Protein AF-A0A067CG36-F1 (afdb_monomer)

Organism: Saprolegnia parasitica (strain CBS 223.65) (NCBI:txid695850)

Solvent-accessible surface area (backbone atoms only — not comparable to full-atom values): 15770 Å² total; per-residue (Å²): 135,84,82,77,81,76,74,70,69,72,93,60,89,78,82,84,61,81,36,57,75,50,50,62,69,72,50,29,54,55,48,45,70,75,35,76,36,54,47,60,46,39,84,82,27,69,69,45,43,53,32,50,52,50,54,49,35,80,88,44,44,31,72,60,26,32,54,45,48,56,53,39,52,48,55,45,50,54,57,53,56,70,74,52,70,60,34,75,76,36,71,49,71,46,101,86,71,47,78,45,80,45,68,44,67,39,94,74,72,38,42,33,35,29,39,58,60,89,51,65,69,40,26,57,52,46,43,54,49,41,72,72,66,51,64,91,87,43,46,79,33,46,60,42,72,51,95,62,34,77,71,48,74,50,66,66,96,63,47,41,67,26,35,33,41,39,38,29,57,77,37,43,54,43,61,66,52,51,46,54,53,53,48,43,48,73,62,51,24,52,52,73,36,31,33,39,37,26,50,34,34,20,57,75,9,52,56,52,41,46,72,76,40,58,55,34,34,35,37,25,34,33,42,34,67,32,59,41,99,86,53,45,45,34,85,50,57,72,65,55,60,46,37,57,65,41,71,46,62,88,72,64,85,67,72,84,90,76,71,71,69,60,66,64,66,70,67,71,82,67,93,58,96,74,132

Mean predicted aligned error: 7.41 Å

InterPro domains:
  IPR000836 Phosphoribosyltransferase domain [PF14681] (45-244)
  IPR029057 Phosphoribosyltransferase-like [G3DSA:3.40.50.2020] (30-248)
  IPR029057 Phosphoribosyltransferase-like [SSF53271] (45-246)

Radius of gyration: 20.37 Å; Cα contacts (8 Å, |Δi|>4): 444; chains: 1; bounding box: 52×54×57 Å

Nearest PDB structures (foldseek):
  1bd3-assembly1_D  TM=8.765E-01  e=4.932E-21  Toxoplasma gondii
  1jls-assembly1_D  TM=8.938E-01  e=2.593E-20  Toxoplasma gondii
  7rh8-assembly1_A  TM=8.881E-01  e=9.908E-20  Candida albicans SC5314
  3dmp-assembly2_C  TM=8.374E-01  e=8.562E-16  Burkholderia pseudomallei
  5e38-assembly1_C  TM=8.302E-01  e=1.500E-12  Mycobacterium tuberculosis H37Rv

Foldseek 3Di:
DDDDQDDQDDPDPDDFDFCVQCPDDPSVVVVCVLQVQEAAAQVPDPLLVVLVVLLQDPQQFDPRNQVSVLVNLLVLVVVVCVPAAKDQQDWDQDPVRDIDGHMDHDPLAEEEEEEDDPDPLLRVVVQVSCCVRPPVRYHYKYFDDDPLATPDTDDDPVLLSYQYEYEDAFQLAQSNVVNVLVVSVVSNHDQLSAEYTYAEYECRHSVVCCVVRVNHHYGYNTYAYHADPVSHGVVHSPPSSCRNSRVCDNPPSHDDDDDPVVVVVVPDPDPDPPD

Secondary structure (DSSP, 8-state):
---PPPP---S--PPP-TTGGG-STHHHHHHHHH-TTEEEGGGT-HHHHHHHHHHH-TT--HHHHHHHHHHHHHHHHHHHHTTS-EETT-EEE-TTS-EEE--EE-TT-EEEEEE--SSHHHHHHHHHHHHTTS-TT-EEEEEEEETTEEEEEE--TTGGGEEEEEE-SEE--STTHHHHHHHHHHHT--GGGEEEEEEEE-HHHHHHHHHH-TTSEEEEEEE-SEE-TTS-EES--S-HHHHHHT-S-SPPSSPPPPPTHHHHTTS-----S--

Sequence (275 aa):
MTMAFSVASCQKERIYESGEVLGRGVKLELWKANHKNVEVLDLESETIQTGMTHLRDYASSGAKFMHCADKLIRNVLEAALTQLPNDEDAVVTTPLGYKAKGVDYEDNVKVCGIALCDDKLCTERLEHLLASTLPFDSTIGAIKLQDNAVATSSLPDDIEESFVVLLHPDFASFEKMQPVIKLLLKKGVEPDHIQVVSLVTCPAAADQFCKVFPDVNLVTASYDAASDSQGRIVPGIGNFEARYVGNDGPVSDEPPSVDPATEAASGSSSWWPFK

Structure (mmCIF, N/CA/C/O backbone):
data_AF-A0A067CG36-F1
#
_entry.id   AF-A0A067CG36-F1
#
loop_
_atom_site.group_PDB
_atom_site.id
_atom_site.type_symbol
_atom_site.label_atom_id
_atom_site.label_alt_id
_atom_site.label_comp_id
_atom_site.label_asym_id
_atom_site.label_entity_id
_atom_site.label_seq_id
_atom_site.pdbx_PDB_ins_code
_atom_site.Cartn_x
_atom_site.Cartn_y
_atom_site.Cartn_z
_atom_site.occupancy
_atom_site.B_iso_or_equiv
_atom_site.auth_seq_id
_atom_site.auth_comp_id
_atom_site.auth_asym_id
_atom_site.auth_atom_id
_atom_site.pdbx_PDB_model_num
ATOM 1 N N . MET A 1 1 ? 22.314 30.287 -34.259 1.00 35.62 1 MET A N 1
ATOM 2 C CA . MET A 1 1 ? 22.218 28.872 -34.666 1.00 35.62 1 MET A CA 1
ATOM 3 C C . MET A 1 1 ? 21.641 28.139 -33.470 1.00 35.62 1 MET A C 1
ATOM 5 O O . MET A 1 1 ? 22.335 27.946 -32.483 1.00 35.62 1 MET A O 1
ATOM 9 N N . THR A 1 2 ? 20.326 27.958 -33.477 1.00 33.06 2 THR A N 1
ATOM 10 C CA . THR A 1 2 ? 19.539 27.479 -32.337 1.00 33.06 2 THR A CA 1
ATOM 11 C C . THR A 1 2 ? 19.730 25.970 -32.237 1.00 33.06 2 THR A C 1
ATOM 13 O O . THR A 1 2 ? 19.328 25.254 -33.150 1.00 33.06 2 THR A O 1
ATOM 16 N N . MET A 1 3 ? 20.396 25.488 -31.187 1.00 33.41 3 MET A N 1
ATOM 17 C CA . MET A 1 3 ? 20.422 24.058 -30.881 1.00 33.41 3 MET A CA 1
ATOM 18 C C . MET A 1 3 ? 19.035 23.680 -30.367 1.00 33.41 3 MET A C 1
ATOM 20 O O . MET A 1 3 ? 18.617 24.128 -29.302 1.00 33.41 3 MET A O 1
ATOM 24 N N . ALA A 1 4 ? 18.294 22.929 -31.177 1.00 34.88 4 ALA A N 1
ATOM 25 C CA . ALA A 1 4 ? 17.084 22.261 -30.735 1.00 34.88 4 ALA A CA 1
ATOM 26 C C . ALA A 1 4 ? 17.492 21.175 -29.732 1.00 34.88 4 ALA A C 1
ATOM 28 O O . ALA A 1 4 ? 18.321 20.324 -30.051 1.00 34.88 4 ALA A O 1
ATOM 29 N N . PHE A 1 5 ? 16.943 21.238 -28.520 1.00 31.45 5 PHE A N 1
ATOM 30 C CA . PHE A 1 5 ? 17.070 20.173 -27.534 1.00 31.45 5 PHE A CA 1
ATOM 31 C C . PHE A 1 5 ? 16.477 18.888 -28.120 1.00 31.45 5 PHE A C 1
ATOM 33 O O . PHE A 1 5 ? 15.329 18.875 -28.571 1.00 31.45 5 PHE A O 1
ATOM 40 N N . SER A 1 6 ? 17.287 17.830 -28.157 1.00 37.50 6 SER A N 1
ATOM 41 C CA . SER A 1 6 ? 16.847 16.496 -28.549 1.00 37.50 6 SER A CA 1
ATOM 42 C C . SER A 1 6 ? 15.880 15.984 -27.492 1.00 37.50 6 SER A C 1
ATOM 44 O O . SER A 1 6 ? 16.224 15.913 -26.317 1.00 37.50 6 SER A O 1
ATOM 46 N N . VAL A 1 7 ? 14.672 15.622 -27.915 1.00 42.12 7 VAL A N 1
ATOM 47 C CA . VAL A 1 7 ? 13.740 14.826 -27.114 1.00 42.12 7 VAL A CA 1
ATOM 48 C C . VAL A 1 7 ? 14.481 13.557 -26.684 1.00 42.12 7 VAL A C 1
ATOM 50 O O . VAL A 1 7 ? 15.114 12.921 -27.528 1.00 42.12 7 VAL A O 1
ATOM 53 N N . ALA A 1 8 ? 14.451 13.228 -25.390 1.00 44.19 8 ALA A N 1
ATOM 54 C CA . ALA A 1 8 ? 15.024 11.999 -24.847 1.00 44.19 8 ALA A CA 1
ATOM 55 C C . ALA A 1 8 ? 14.588 10.809 -25.718 1.00 44.19 8 ALA A C 1
ATOM 57 O O . ALA A 1 8 ? 13.393 10.540 -25.858 1.00 44.19 8 ALA A O 1
ATOM 58 N N . SER A 1 9 ? 15.535 10.139 -26.376 1.00 47.81 9 SER A N 1
ATOM 59 C CA . SER A 1 9 ? 15.214 9.013 -27.246 1.00 47.81 9 SER A CA 1
ATOM 60 C C . SER A 1 9 ? 14.807 7.826 -26.380 1.00 47.81 9 SER A C 1
ATOM 62 O O . SER A 1 9 ? 15.609 7.284 -25.624 1.00 47.81 9 SER A O 1
ATOM 64 N N . CYS A 1 10 ? 13.545 7.407 -26.473 1.00 52.66 10 CYS A N 1
ATOM 65 C CA . CYS A 1 10 ? 13.113 6.154 -25.868 1.00 52.66 10 CYS A CA 1
ATOM 66 C C . CYS A 1 10 ? 14.003 5.023 -26.410 1.00 52.66 10 CYS A C 1
ATOM 68 O O . CYS A 1 10 ? 14.054 4.814 -27.621 1.00 52.66 10 CYS A O 1
ATOM 70 N N . GLN A 1 11 ? 14.728 4.313 -25.538 1.00 55.62 11 GLN A N 1
ATOM 71 C CA . GLN A 1 11 ? 15.648 3.252 -25.974 1.00 55.62 11 GLN A CA 1
ATOM 72 C C . GLN A 1 11 ? 14.914 2.027 -26.558 1.00 55.62 11 GLN A C 1
ATOM 74 O O . GLN A 1 11 ? 15.551 1.192 -27.194 1.00 55.62 11 GLN A O 1
ATOM 79 N N . LYS A 1 12 ? 13.589 1.919 -26.359 1.00 63.59 12 LYS A N 1
ATOM 80 C CA . LYS A 1 12 ? 12.727 0.838 -26.865 1.00 63.59 12 LYS A CA 1
ATOM 81 C C . LYS A 1 12 ? 11.460 1.409 -27.507 1.00 63.59 12 LYS A C 1
ATOM 83 O O . LYS A 1 12 ? 10.802 2.252 -26.915 1.00 63.59 12 LYS A O 1
ATOM 88 N N . GLU A 1 13 ? 11.072 0.925 -28.686 1.00 75.44 13 GLU A N 1
ATOM 89 C CA . GLU A 1 13 ? 9.857 1.402 -29.381 1.00 75.44 13 GLU A CA 1
ATOM 90 C C . GLU A 1 13 ? 8.551 0.830 -28.801 1.00 75.44 13 GLU A C 1
ATOM 92 O O . GLU A 1 13 ? 7.469 1.348 -29.077 1.00 75.44 13 GLU A O 1
ATOM 97 N N . ARG A 1 14 ? 8.629 -0.236 -27.989 1.00 86.88 14 ARG A N 1
ATOM 98 C CA . ARG A 1 14 ? 7.444 -0.869 -27.399 1.00 86.88 14 ARG A CA 1
ATOM 99 C C . ARG A 1 14 ? 6.754 0.071 -26.412 1.00 86.88 14 ARG A C 1
ATOM 101 O O . ARG A 1 14 ? 7.319 0.427 -25.381 1.00 86.88 14 ARG A O 1
ATOM 108 N N . ILE A 1 15 ? 5.491 0.368 -26.700 1.00 88.88 15 ILE A N 1
ATOM 109 C CA . ILE A 1 15 ? 4.556 1.003 -25.773 1.00 88.88 15 ILE A CA 1
ATOM 110 C C . ILE A 1 15 ? 3.909 -0.107 -24.945 1.00 88.88 15 ILE A C 1
ATOM 112 O O . ILE A 1 15 ? 3.427 -1.091 -25.502 1.00 88.88 15 ILE A O 1
ATOM 116 N N . TYR A 1 16 ? 3.940 0.043 -23.627 1.00 91.12 16 TYR A N 1
ATOM 117 C CA . TYR A 1 16 ? 3.320 -0.887 -22.689 1.00 91.12 16 TYR A CA 1
ATOM 118 C C . TYR A 1 16 ? 1.993 -0.310 -22.208 1.00 91.12 16 TYR A C 1
ATOM 120 O O . TYR A 1 16 ? 1.911 0.886 -21.918 1.00 91.12 16 TYR A O 1
ATOM 128 N N . GLU A 1 17 ? 0.985 -1.164 -22.072 1.00 87.81 17 GLU A N 1
ATOM 129 C CA . GLU A 1 17 ? -0.269 -0.810 -21.410 1.00 87.81 17 GLU A CA 1
ATOM 130 C C . GLU A 1 17 ? -0.341 -1.458 -20.028 1.00 87.81 17 GLU A C 1
ATOM 132 O O . GLU A 1 17 ? 0.066 -2.608 -19.840 1.00 87.81 17 GLU A O 1
ATOM 137 N N . SER A 1 18 ? -0.894 -0.740 -19.050 1.00 80.25 18 SER A N 1
ATOM 138 C CA . SER A 1 18 ? -1.115 -1.340 -17.738 1.00 80.25 18 SER A CA 1
ATOM 139 C C . SER A 1 18 ? -2.104 -2.506 -17.813 1.00 80.25 18 SER A C 1
ATOM 141 O O . SER A 1 18 ? -3.066 -2.504 -18.601 1.00 80.25 18 SER A O 1
ATOM 143 N N . GLY A 1 19 ? -1.821 -3.550 -17.034 1.00 85.75 19 GLY A N 1
ATOM 144 C CA . GLY A 1 19 ? -2.611 -4.771 -16.995 1.00 85.75 19 GLY A CA 1
ATOM 145 C C . GLY A 1 19 ? -2.658 -5.528 -18.324 1.00 85.75 19 GLY A C 1
ATOM 146 O O . GLY A 1 19 ? -3.511 -6.400 -18.479 1.00 85.75 19 GLY A O 1
ATOM 147 N N . GLU A 1 20 ? -1.796 -5.227 -19.306 1.00 89.81 20 GLU A N 1
ATOM 148 C CA . GLU A 1 20 ? -1.798 -5.923 -20.605 1.00 89.81 20 GLU A CA 1
ATOM 149 C C . GLU A 1 20 ? -1.624 -7.442 -20.445 1.00 89.81 20 GLU A C 1
ATOM 151 O O . GLU A 1 20 ? -2.260 -8.231 -21.148 1.00 89.81 20 GLU A O 1
ATOM 156 N N . VAL A 1 21 ? -0.822 -7.853 -19.457 1.00 89.75 21 VAL A N 1
ATOM 157 C CA . VAL A 1 21 ? -0.538 -9.257 -19.131 1.00 89.75 21 VAL A CA 1
ATOM 158 C C . VAL A 1 21 ? -1.742 -9.980 -18.521 1.00 89.75 21 VAL A C 1
ATOM 160 O O . VAL A 1 21 ? -1.885 -11.190 -18.694 1.00 89.75 21 VAL A O 1
ATOM 163 N N . LEU A 1 22 ? -2.658 -9.238 -17.892 1.00 90.06 22 LEU A N 1
ATOM 164 C CA . LEU A 1 22 ? -3.915 -9.766 -17.354 1.00 90.06 22 LEU A CA 1
ATOM 165 C C . LEU A 1 22 ? -4.923 -10.079 -18.475 1.00 90.06 22 LEU A C 1
ATOM 167 O O . LEU A 1 22 ? -5.876 -10.840 -18.299 1.00 90.06 22 LEU A O 1
ATOM 171 N N . GLY A 1 23 ? -4.703 -9.505 -19.662 1.00 88.31 23 GLY A N 1
ATOM 172 C CA . GLY A 1 23 ? -5.623 -9.568 -20.785 1.00 88.31 23 GLY A CA 1
ATOM 173 C C . GLY A 1 23 ? -6.830 -8.641 -20.614 1.00 88.31 23 GLY A C 1
ATOM 174 O O . GLY A 1 23 ? -6.816 -7.661 -19.871 1.00 88.31 23 GLY A O 1
ATOM 175 N N . ARG A 1 24 ? -7.888 -8.927 -21.378 1.00 87.25 24 ARG A N 1
ATOM 176 C CA . ARG A 1 24 ? -9.154 -8.179 -21.387 1.00 87.25 24 ARG A CA 1
ATOM 177 C C . ARG A 1 24 ? -10.331 -9.155 -21.473 1.00 87.25 24 ARG A C 1
ATOM 179 O O . ARG A 1 24 ? -10.163 -10.297 -21.918 1.00 87.25 24 ARG A O 1
ATOM 186 N N . GLY A 1 25 ? -11.521 -8.702 -21.078 1.00 90.00 25 GLY A N 1
ATOM 187 C CA . GLY A 1 25 ? -12.749 -9.503 -21.116 1.00 90.00 25 GLY A CA 1
ATOM 188 C C . GLY A 1 25 ? -12.604 -10.809 -20.331 1.00 90.00 25 GLY A C 1
ATOM 189 O O . GLY A 1 25 ? -12.085 -10.811 -19.222 1.00 90.00 25 GLY A O 1
ATOM 190 N N . VAL A 1 26 ? -12.987 -11.937 -20.938 1.00 90.75 26 VAL A N 1
ATOM 191 C CA . VAL A 1 26 ? -12.988 -13.266 -20.289 1.00 90.75 26 VAL A CA 1
ATOM 192 C C . VAL A 1 26 ? -11.636 -13.648 -19.673 1.00 90.75 26 VAL A C 1
ATOM 194 O O . VAL A 1 26 ? -11.604 -14.305 -18.637 1.00 90.75 26 VAL A O 1
ATOM 197 N N . LYS A 1 27 ? -10.512 -13.239 -20.281 1.00 88.19 27 LYS A N 1
ATOM 198 C CA . LYS A 1 27 ? -9.177 -13.534 -19.732 1.00 88.19 27 LYS A CA 1
ATOM 199 C C . LYS A 1 27 ? -8.935 -12.823 -18.403 1.00 88.19 27 LYS A C 1
ATOM 201 O O . LYS A 1 27 ? -8.445 -13.456 -17.475 1.00 88.19 27 LYS A O 1
ATOM 206 N N . LEU A 1 28 ? -9.320 -11.550 -18.325 1.00 91.19 28 LEU A N 1
ATOM 207 C CA . LEU A 1 28 ? -9.193 -10.756 -17.109 1.00 91.19 28 LEU A CA 1
ATOM 208 C C . LEU A 1 28 ? -10.104 -11.307 -16.009 1.00 91.19 28 LEU A C 1
ATOM 210 O O . LEU A 1 28 ? -9.649 -11.498 -14.889 1.00 91.19 28 LEU A O 1
ATOM 214 N N . GLU A 1 29 ? -11.351 -11.648 -16.340 1.00 90.75 29 GLU A N 1
ATOM 215 C CA . GLU A 1 29 ? -12.290 -12.248 -15.380 1.00 90.75 29 GLU A CA 1
ATOM 216 C C . GLU A 1 29 ? -11.775 -13.581 -14.821 1.00 90.75 29 GLU A C 1
ATOM 218 O O . GLU A 1 29 ? -11.861 -13.840 -13.622 1.00 90.75 29 GLU A O 1
ATOM 223 N N . LEU A 1 30 ? -11.177 -14.420 -15.672 1.00 91.06 30 LEU A N 1
ATOM 224 C CA . LEU A 1 30 ? -10.576 -15.676 -15.233 1.00 91.06 30 LEU A CA 1
ATOM 225 C C . LEU A 1 30 ? -9.336 -15.446 -14.358 1.00 91.06 30 LEU A C 1
ATOM 227 O O . LEU A 1 30 ? -9.116 -16.188 -13.402 1.00 91.06 30 LEU A O 1
ATOM 231 N N . TRP A 1 31 ? -8.537 -14.420 -14.662 1.00 91.19 31 TRP A N 1
ATOM 232 C CA . TRP A 1 31 ? -7.413 -14.034 -13.816 1.00 91.19 31 TRP A CA 1
ATOM 233 C C . TRP A 1 31 ? -7.894 -13.539 -12.446 1.00 91.19 31 TRP A C 1
ATOM 235 O O . TRP A 1 31 ? -7.429 -14.077 -11.442 1.00 91.19 31 TRP A O 1
ATOM 245 N N . LYS A 1 32 ? -8.877 -12.627 -12.399 1.00 90.50 32 LYS A N 1
ATOM 246 C CA . LYS A 1 32 ? -9.503 -12.133 -11.156 1.00 90.50 32 LYS A CA 1
ATOM 247 C C . LYS A 1 32 ? -10.079 -13.291 -10.327 1.00 90.50 32 LYS A C 1
ATOM 249 O O . LYS A 1 32 ? -9.891 -13.349 -9.118 1.00 90.50 32 LYS A O 1
ATOM 254 N N . ALA A 1 33 ? -10.706 -14.276 -10.976 1.00 89.31 33 ALA A N 1
ATOM 255 C CA . ALA A 1 33 ? -11.248 -15.456 -10.298 1.00 89.31 33 ALA A CA 1
ATOM 256 C C . ALA A 1 33 ? -10.173 -16.355 -9.653 1.00 89.31 33 ALA A C 1
ATOM 258 O O . ALA A 1 33 ? -10.457 -17.005 -8.643 1.00 89.31 33 ALA A O 1
ATOM 259 N N . ASN A 1 34 ? -8.965 -16.393 -10.225 1.00 88.12 34 ASN A N 1
ATOM 260 C CA . ASN A 1 34 ? -7.826 -17.158 -9.707 1.00 88.12 34 ASN A CA 1
ATOM 261 C C . ASN A 1 34 ? -6.970 -16.368 -8.699 1.00 88.12 34 ASN A C 1
ATOM 263 O O . ASN A 1 34 ? -6.221 -16.987 -7.949 1.00 88.12 34 ASN A O 1
ATOM 267 N N . HIS A 1 35 ? -7.096 -15.039 -8.668 1.00 90.50 35 HIS A N 1
ATOM 268 C CA . HIS A 1 35 ? -6.335 -14.125 -7.809 1.00 90.50 35 HIS A CA 1
ATOM 269 C C . HIS A 1 35 ? -7.299 -13.248 -7.005 1.00 90.50 35 HIS A C 1
ATOM 271 O O . HIS A 1 35 ? -7.272 -12.024 -7.089 1.00 90.50 35 HIS A O 1
ATOM 277 N N . LYS A 1 36 ? -8.198 -13.886 -6.246 1.00 92.38 36 LYS A N 1
ATOM 278 C CA . LYS A 1 36 ? -9.258 -13.190 -5.491 1.00 92.38 36 LYS A CA 1
ATOM 279 C C . LYS A 1 36 ? -8.722 -12.232 -4.429 1.00 92.38 36 LYS A C 1
ATOM 281 O O . LYS A 1 36 ? -9.431 -11.318 -4.036 1.00 92.38 36 LYS A O 1
ATOM 286 N N . ASN A 1 37 ? -7.495 -12.466 -3.980 1.00 95.19 37 ASN A N 1
ATOM 287 C CA . ASN A 1 37 ? -6.777 -11.665 -3.004 1.00 95.19 37 ASN A CA 1
ATOM 288 C C . ASN A 1 37 ? -5.896 -10.582 -3.657 1.00 95.19 37 ASN A C 1
ATOM 290 O O . ASN A 1 37 ? -5.037 -10.024 -2.983 1.00 95.19 37 ASN A O 1
ATOM 294 N N . VAL A 1 38 ? -6.056 -10.300 -4.958 1.00 96.25 38 VAL A N 1
ATOM 295 C CA . VAL A 1 38 ? -5.332 -9.225 -5.652 1.00 96.25 38 VAL A CA 1
ATOM 296 C C . VAL A 1 38 ? -6.302 -8.246 -6.293 1.00 96.25 38 VAL A C 1
ATOM 298 O O . VAL A 1 38 ? -7.075 -8.601 -7.183 1.00 96.25 38 VAL A O 1
ATOM 301 N N . GLU A 1 39 ? -6.186 -6.984 -5.903 1.00 96.31 39 GLU A N 1
ATOM 302 C CA . GLU A 1 39 ? -6.908 -5.866 -6.492 1.00 96.31 39 GLU A CA 1
ATOM 303 C C . GLU A 1 39 ? -5.941 -4.949 -7.253 1.00 96.31 39 GLU A C 1
ATOM 305 O O . GLU A 1 39 ? -4.922 -4.512 -6.716 1.00 96.31 39 GLU A O 1
ATOM 310 N N . VAL A 1 40 ? -6.262 -4.661 -8.519 1.00 97.06 40 VAL A N 1
ATOM 311 C CA . VAL A 1 40 ? -5.475 -3.788 -9.405 1.00 97.06 40 VAL A CA 1
ATOM 312 C C . VAL A 1 40 ? -6.323 -2.573 -9.771 1.00 97.06 40 VAL A C 1
ATOM 314 O O . VAL A 1 40 ? -7.285 -2.689 -10.532 1.00 97.06 40 VAL A O 1
ATOM 317 N N . LEU A 1 41 ? -5.973 -1.412 -9.220 1.00 97.06 41 LEU A N 1
ATOM 318 C CA . LEU A 1 41 ? -6.866 -0.249 -9.195 1.00 97.06 41 LEU A CA 1
ATOM 319 C C . LEU A 1 41 ? -6.903 0.545 -10.509 1.00 97.06 41 LEU A C 1
ATOM 321 O O . LEU A 1 41 ? -7.930 1.137 -10.848 1.00 97.06 41 LEU A O 1
ATOM 325 N N . ASP A 1 42 ? -5.807 0.596 -11.267 1.00 93.69 42 ASP A N 1
ATOM 326 C CA . ASP A 1 42 ? -5.756 1.385 -12.504 1.00 93.69 42 ASP A CA 1
ATOM 327 C C . ASP A 1 42 ? -6.562 0.793 -13.663 1.00 93.69 42 ASP A C 1
ATOM 329 O O . ASP A 1 42 ? -6.776 1.477 -14.663 1.00 93.69 42 ASP A O 1
ATOM 333 N N . LEU A 1 43 ? -7.080 -0.427 -13.521 1.00 91.25 43 LEU A N 1
ATOM 334 C CA . LEU A 1 43 ? -8.013 -1.009 -14.483 1.00 91.25 43 LEU A CA 1
ATOM 335 C C . LEU A 1 43 ? -9.338 -0.239 -14.529 1.00 91.25 43 LEU A C 1
ATOM 337 O O . LEU A 1 43 ? -10.012 -0.239 -15.559 1.00 91.25 43 LEU A O 1
ATOM 341 N N . GLU A 1 44 ? -9.706 0.407 -13.419 1.00 90.56 44 GLU A N 1
ATOM 342 C CA . GLU A 1 44 ? -11.035 0.991 -13.213 1.00 90.56 44 GLU A CA 1
ATOM 343 C C . GLU A 1 44 ? -10.974 2.453 -12.716 1.00 90.56 44 GLU A C 1
ATOM 345 O O . GLU A 1 44 ? -12.006 3.117 -12.640 1.00 90.56 44 GLU A O 1
ATOM 350 N N . SER A 1 45 ? -9.779 2.999 -12.437 1.00 95.69 45 SER A N 1
ATOM 351 C CA . SER A 1 45 ? -9.609 4.352 -11.886 1.00 95.69 45 SER A CA 1
ATOM 352 C C . SER A 1 45 ? -8.683 5.257 -12.707 1.00 95.69 45 SER A C 1
ATOM 354 O O . SER A 1 45 ? -7.455 5.145 -12.659 1.00 95.69 45 SER A O 1
ATOM 356 N N . GLU A 1 46 ? -9.265 6.258 -13.378 1.00 95.25 46 GLU A N 1
ATOM 357 C CA . GLU A 1 46 ? -8.527 7.309 -14.107 1.00 95.25 46 GLU A CA 1
ATOM 358 C C . GLU A 1 46 ? -7.592 8.121 -13.192 1.00 95.25 46 GLU A C 1
ATOM 360 O O . GLU A 1 46 ? -6.522 8.577 -13.608 1.00 95.25 46 GLU A O 1
ATOM 365 N N . THR A 1 47 ? -7.967 8.283 -11.919 1.00 96.06 47 THR A N 1
ATOM 366 C CA . THR A 1 47 ? -7.138 8.971 -10.920 1.00 96.06 47 THR A CA 1
ATOM 367 C C . THR A 1 47 ? -5.844 8.202 -10.664 1.00 96.06 47 THR A C 1
ATOM 369 O O . THR A 1 47 ? -4.768 8.808 -10.607 1.00 96.06 47 THR A O 1
ATOM 372 N N . ILE A 1 48 ? -5.932 6.872 -10.549 1.00 97.56 48 ILE A N 1
ATOM 373 C CA . ILE A 1 48 ? -4.761 6.005 -10.384 1.00 97.56 48 ILE A CA 1
ATOM 374 C C . ILE A 1 48 ? -3.927 6.007 -11.670 1.00 97.56 48 ILE A C 1
ATOM 376 O O . ILE A 1 48 ? -2.718 6.228 -11.593 1.00 97.56 48 ILE A O 1
ATOM 380 N N . GLN A 1 49 ? -4.552 5.890 -12.848 1.00 96.69 49 GLN A N 1
ATOM 381 C CA . GLN A 1 49 ? -3.856 5.961 -14.144 1.00 96.69 49 GLN A CA 1
ATOM 382 C C . GLN A 1 49 ? -3.078 7.277 -14.321 1.00 96.69 49 GLN A C 1
ATOM 384 O O . GLN A 1 49 ? -1.923 7.280 -14.763 1.00 96.69 49 GLN A O 1
ATOM 389 N N . THR A 1 50 ? -3.677 8.407 -13.931 1.00 96.50 50 THR A N 1
ATOM 390 C CA . THR A 1 50 ? -3.030 9.728 -13.987 1.00 96.50 50 THR A CA 1
ATOM 391 C C . THR A 1 50 ? -1.828 9.793 -13.043 1.00 96.50 50 THR A C 1
ATOM 393 O O . THR A 1 50 ? -0.757 10.266 -13.429 1.00 96.50 50 THR A O 1
ATOM 396 N N . GLY A 1 51 ? -1.974 9.280 -11.817 1.00 97.00 51 GLY A N 1
ATOM 397 C CA . GLY A 1 51 ? -0.867 9.180 -10.867 1.00 97.00 51 GLY A CA 1
ATOM 398 C C . GLY A 1 51 ? 0.272 8.318 -11.408 1.00 97.00 51 GLY A C 1
ATOM 399 O O . GLY A 1 51 ? 1.415 8.774 -11.455 1.00 97.00 51 GLY A O 1
ATOM 400 N N . MET A 1 52 ? -0.044 7.119 -11.905 1.00 97.62 52 MET A N 1
ATOM 401 C CA . MET A 1 52 ? 0.936 6.213 -12.507 1.00 97.62 52 MET A CA 1
ATOM 402 C C . MET A 1 52 ? 1.651 6.854 -13.695 1.00 97.62 52 MET A C 1
ATOM 404 O O . MET A 1 52 ? 2.867 6.738 -13.799 1.00 97.62 52 MET A O 1
ATOM 408 N N . THR A 1 53 ? 0.946 7.605 -14.543 1.00 96.19 53 THR A N 1
ATOM 409 C CA . THR A 1 53 ? 1.564 8.344 -15.657 1.00 96.19 53 THR A CA 1
ATOM 410 C C . THR A 1 53 ? 2.649 9.305 -15.160 1.00 96.19 53 THR A C 1
ATOM 412 O O . THR A 1 53 ? 3.761 9.311 -15.687 1.00 96.19 53 THR A O 1
ATOM 415 N N . HIS A 1 54 ? 2.374 10.079 -14.105 1.00 95.50 54 HIS A N 1
ATOM 416 C CA . HIS A 1 54 ? 3.357 11.002 -13.527 1.00 95.50 54 HIS A CA 1
ATOM 417 C C . HIS A 1 54 ? 4.527 10.309 -12.829 1.00 95.50 54 HIS A C 1
ATOM 419 O O . HIS A 1 54 ? 5.623 10.869 -12.797 1.00 95.50 54 HIS A O 1
ATOM 425 N N . LEU A 1 55 ? 4.308 9.126 -12.257 1.00 95.81 55 LEU A N 1
ATOM 426 C CA . LEU A 1 55 ? 5.379 8.347 -11.641 1.00 95.81 55 LEU A CA 1
ATOM 427 C C . LEU A 1 55 ? 6.240 7.646 -12.690 1.00 95.81 55 LEU A C 1
ATOM 429 O O . LEU A 1 55 ? 7.442 7.526 -12.495 1.00 95.81 55 LEU A O 1
ATOM 433 N N . ARG A 1 56 ? 5.669 7.210 -13.813 1.00 94.75 56 ARG A N 1
ATOM 434 C CA . ARG A 1 56 ? 6.419 6.585 -14.913 1.00 94.75 56 ARG A CA 1
ATOM 435 C C . ARG A 1 56 ? 7.248 7.589 -15.704 1.00 94.75 56 ARG A C 1
ATOM 437 O O . ARG A 1 56 ? 8.299 7.225 -16.221 1.00 94.75 56 ARG A O 1
ATOM 444 N N . ASP A 1 57 ? 6.793 8.839 -15.786 1.00 91.94 57 ASP A N 1
ATOM 445 C CA . ASP A 1 57 ? 7.505 9.906 -16.488 1.00 91.94 57 ASP A CA 1
ATOM 446 C C . ASP A 1 57 ? 8.916 10.096 -15.913 1.00 91.94 57 ASP A C 1
ATOM 448 O O . ASP A 1 57 ? 9.092 10.482 -14.755 1.00 91.94 57 ASP A O 1
ATOM 452 N N . TYR A 1 58 ? 9.923 9.841 -16.746 1.00 86.12 58 TYR A N 1
ATOM 453 C CA . TYR A 1 58 ? 11.338 9.997 -16.418 1.00 86.12 58 TYR A CA 1
ATOM 454 C C . TYR A 1 58 ? 11.693 11.444 -16.048 1.00 86.12 58 TYR A C 1
ATOM 456 O O . TYR A 1 58 ? 12.512 11.669 -15.160 1.00 86.12 58 TYR A O 1
ATOM 464 N N . ALA A 1 59 ? 11.029 12.433 -16.658 1.00 85.62 59 ALA A N 1
ATOM 465 C CA . ALA A 1 59 ? 11.234 13.847 -16.342 1.00 85.62 59 ALA A CA 1
ATOM 466 C C . ALA A 1 59 ? 10.581 14.271 -15.010 1.00 85.62 59 ALA A C 1
ATOM 468 O O . ALA A 1 59 ? 10.768 15.401 -14.549 1.00 85.62 59 ALA A O 1
ATOM 469 N N . SER A 1 60 ? 9.801 13.395 -14.374 1.00 87.50 60 SER A N 1
ATOM 470 C CA . SER A 1 60 ? 9.248 13.624 -13.043 1.00 87.50 60 SER A CA 1
ATOM 471 C C . SER A 1 60 ? 10.291 13.271 -11.979 1.00 87.50 60 SER A C 1
ATOM 473 O O . SER A 1 60 ? 10.548 12.099 -11.711 1.00 87.50 60 SER A O 1
ATOM 475 N N . SER A 1 61 ? 10.908 14.276 -11.359 1.00 85.94 61 SER A N 1
ATOM 476 C CA . SER A 1 61 ? 11.942 14.082 -10.333 1.00 85.94 61 SER A CA 1
ATOM 477 C C . SER A 1 61 ? 11.781 15.037 -9.147 1.00 85.94 61 SER A C 1
ATOM 479 O O . SER A 1 61 ? 10.929 15.938 -9.151 1.00 85.94 61 SER A O 1
ATOM 481 N N . GLY A 1 62 ? 12.575 14.809 -8.096 1.00 88.81 62 GLY A N 1
ATOM 482 C CA . GLY A 1 62 ? 12.623 15.648 -6.900 1.00 88.81 62 GLY A CA 1
ATOM 483 C C . GLY A 1 62 ? 11.243 15.917 -6.292 1.00 88.81 62 GLY A C 1
ATOM 484 O O . GLY A 1 62 ? 10.421 15.016 -6.136 1.00 88.81 62 GLY A O 1
ATOM 485 N N . ALA A 1 63 ? 10.966 17.182 -5.966 1.00 91.31 63 ALA A N 1
ATOM 486 C CA . ALA A 1 63 ? 9.719 17.586 -5.311 1.00 91.31 63 ALA A CA 1
ATOM 487 C C . ALA A 1 63 ? 8.451 17.259 -6.112 1.00 91.31 63 ALA A C 1
ATOM 489 O O . ALA A 1 63 ? 7.419 16.955 -5.515 1.00 91.31 63 ALA A O 1
ATOM 490 N N . LYS A 1 64 ? 8.523 17.281 -7.451 1.00 91.50 64 LYS A N 1
ATOM 491 C CA . LYS A 1 64 ? 7.386 16.923 -8.308 1.00 91.50 64 LYS A CA 1
ATOM 492 C C . LYS A 1 64 ? 7.059 15.436 -8.174 1.00 91.50 64 LYS A C 1
ATOM 494 O O . LYS A 1 64 ? 5.900 15.097 -7.958 1.00 91.50 64 LYS A O 1
ATOM 499 N N . PHE A 1 65 ? 8.075 14.573 -8.256 1.00 94.69 65 PHE A N 1
ATOM 500 C CA . PHE A 1 65 ? 7.889 13.132 -8.090 1.00 94.69 65 PHE A CA 1
ATOM 501 C C . PHE A 1 65 ? 7.334 12.801 -6.705 1.00 94.69 65 PHE A C 1
ATOM 503 O O . PHE A 1 65 ? 6.325 12.110 -6.617 1.00 94.69 65 PHE A O 1
ATOM 510 N N . MET A 1 66 ? 7.934 13.357 -5.646 1.00 94.81 66 MET A N 1
ATOM 511 C CA . MET A 1 66 ? 7.477 13.154 -4.265 1.00 94.81 66 MET A CA 1
ATOM 512 C C . MET A 1 66 ? 6.005 13.520 -4.089 1.00 94.81 66 MET A C 1
ATOM 514 O O . MET A 1 66 ? 5.228 12.715 -3.591 1.00 94.81 66 MET A O 1
ATOM 518 N N . HIS A 1 67 ? 5.599 14.696 -4.575 1.00 95.31 67 HIS A N 1
ATOM 519 C CA . HIS A 1 67 ? 4.211 15.140 -4.484 1.00 95.31 67 HIS A CA 1
ATOM 520 C C . HIS A 1 67 ? 3.238 14.189 -5.201 1.00 95.31 67 HIS A C 1
ATOM 522 O O . HIS A 1 67 ? 2.186 13.844 -4.660 1.00 95.31 67 HIS A O 1
ATOM 528 N N . CYS A 1 68 ? 3.579 13.758 -6.419 1.00 96.62 68 CYS A N 1
ATOM 529 C CA . CYS A 1 68 ? 2.756 12.813 -7.169 1.00 96.62 68 CYS A CA 1
ATOM 530 C C . CYS A 1 68 ? 2.711 11.432 -6.498 1.00 96.62 68 CYS A C 1
ATOM 532 O O . CYS A 1 68 ? 1.645 10.818 -6.468 1.00 96.62 68 CYS A O 1
ATOM 534 N N . ALA A 1 69 ? 3.836 10.965 -5.949 1.00 97.69 69 ALA A N 1
ATOM 535 C CA . ALA A 1 69 ? 3.940 9.688 -5.250 1.00 97.69 69 ALA A CA 1
ATOM 536 C C . ALA A 1 69 ? 3.105 9.688 -3.967 1.00 97.69 69 ALA A C 1
ATOM 538 O O . ALA A 1 69 ? 2.275 8.801 -3.806 1.00 97.69 69 ALA A O 1
ATOM 539 N N . ASP A 1 70 ? 3.228 10.715 -3.122 1.00 97.94 70 ASP A N 1
ATOM 540 C CA . ASP A 1 70 ? 2.426 10.857 -1.900 1.00 97.94 70 ASP A CA 1
ATOM 541 C C . ASP A 1 70 ? 0.930 10.833 -2.210 1.00 97.94 70 ASP A C 1
ATOM 543 O O . ASP A 1 70 ? 0.160 10.129 -1.556 1.00 97.94 70 ASP A O 1
ATOM 547 N N . LYS A 1 71 ? 0.511 11.583 -3.237 1.00 98.06 71 LYS A N 1
ATOM 548 C CA . LYS A 1 71 ? -0.888 11.614 -3.669 1.00 98.06 71 LYS A CA 1
ATOM 549 C C . LYS A 1 71 ? -1.362 10.237 -4.132 1.00 98.06 71 LYS A C 1
ATOM 551 O O . LYS A 1 71 ? -2.464 9.830 -3.779 1.00 98.06 71 LYS A O 1
ATOM 556 N N . LEU A 1 72 ? -0.564 9.541 -4.939 1.00 98.50 72 LEU A N 1
ATOM 557 C CA . LEU A 1 72 ? -0.953 8.232 -5.449 1.00 98.50 72 LEU A CA 1
ATOM 558 C C . LEU A 1 72 ? -1.005 7.189 -4.332 1.00 98.50 72 LEU A C 1
ATOM 560 O O . LEU A 1 72 ? -1.997 6.478 -4.242 1.00 98.50 72 LEU A O 1
ATOM 564 N N . ILE A 1 73 ? 0.005 7.137 -3.461 1.00 98.62 73 ILE A N 1
ATOM 565 C CA . ILE A 1 73 ? 0.040 6.206 -2.328 1.00 98.62 73 ILE A CA 1
ATOM 566 C C . ILE A 1 73 ? -1.180 6.414 -1.430 1.00 98.62 73 ILE A C 1
ATOM 568 O O . ILE A 1 73 ? -1.808 5.431 -1.058 1.00 98.62 73 ILE A O 1
ATOM 572 N N . ARG A 1 74 ? -1.575 7.666 -1.148 1.00 98.50 74 ARG A N 1
ATOM 573 C CA . ARG A 1 74 ? -2.821 7.951 -0.416 1.00 98.50 74 ARG A CA 1
ATOM 574 C C . ARG A 1 74 ? -4.033 7.335 -1.102 1.00 98.50 74 ARG A C 1
ATOM 576 O O . ARG A 1 74 ? -4.787 6.643 -0.445 1.00 98.50 74 ARG A O 1
ATOM 583 N N . ASN A 1 75 ? -4.189 7.508 -2.414 1.00 98.19 75 ASN A N 1
ATOM 584 C CA . ASN A 1 75 ? -5.329 6.926 -3.129 1.00 98.19 75 ASN A CA 1
ATOM 585 C C . ASN A 1 75 ? -5.357 5.388 -3.061 1.00 98.19 75 ASN A C 1
ATOM 587 O O . ASN A 1 75 ? -6.435 4.812 -2.953 1.00 98.19 75 ASN A O 1
ATOM 591 N N . VAL A 1 76 ? -4.197 4.725 -3.140 1.00 98.56 76 VAL A N 1
ATOM 592 C CA . VAL A 1 76 ? -4.120 3.255 -3.035 1.00 98.56 76 VAL A CA 1
ATOM 593 C C . VAL A 1 76 ? -4.389 2.795 -1.599 1.00 98.56 76 VAL A C 1
ATOM 595 O O . VAL A 1 76 ? -5.111 1.823 -1.404 1.00 98.56 76 VAL A O 1
ATOM 598 N N . LEU A 1 77 ? -3.853 3.503 -0.598 1.00 98.31 77 LEU A N 1
ATOM 599 C CA . LEU A 1 77 ? -4.136 3.238 0.816 1.00 98.31 77 LEU A CA 1
ATOM 600 C C . LEU A 1 77 ? -5.630 3.386 1.111 1.00 98.31 77 LEU A C 1
ATOM 602 O O . LEU A 1 77 ? -6.217 2.473 1.670 1.00 98.31 77 LEU A O 1
ATOM 606 N N . GLU A 1 78 ? -6.253 4.485 0.687 1.00 97.06 78 GLU A N 1
ATOM 607 C CA . GLU A 1 78 ? -7.691 4.722 0.866 1.00 97.06 78 GLU A CA 1
ATOM 608 C C . GLU A 1 7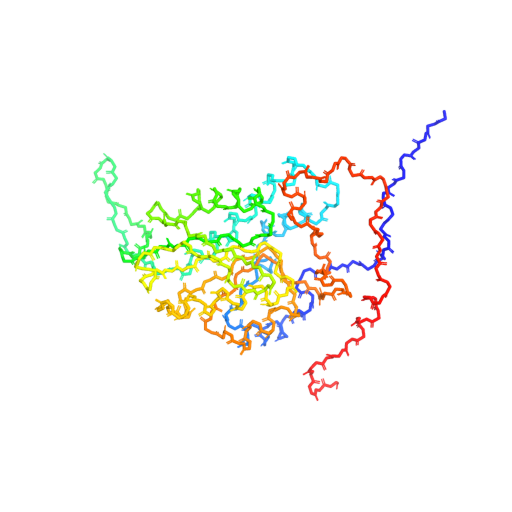8 ? -8.527 3.611 0.222 1.00 97.06 78 GLU A C 1
ATOM 610 O O . GLU A 1 78 ? -9.458 3.114 0.844 1.00 97.06 78 GLU A O 1
ATOM 615 N N . ALA A 1 79 ? -8.158 3.149 -0.981 1.00 97.31 79 ALA A N 1
ATOM 616 C CA . ALA A 1 79 ? -8.819 2.008 -1.613 1.00 97.31 79 ALA A CA 1
ATOM 617 C C . ALA A 1 79 ? -8.694 0.727 -0.764 1.00 97.31 79 ALA A C 1
ATOM 619 O O . ALA A 1 79 ? -9.695 0.051 -0.533 1.00 97.31 79 ALA A O 1
ATOM 620 N N . ALA A 1 80 ? -7.505 0.432 -0.229 1.00 97.31 80 ALA A N 1
ATOM 621 C CA . ALA A 1 80 ? -7.302 -0.721 0.650 1.00 97.31 80 ALA A CA 1
ATOM 622 C C . ALA A 1 80 ? -8.118 -0.627 1.953 1.00 97.31 80 ALA A C 1
ATOM 624 O O . ALA A 1 80 ? -8.694 -1.622 2.395 1.00 97.31 80 ALA A O 1
ATOM 625 N N . LEU A 1 81 ? -8.221 0.575 2.531 1.00 96.62 81 LEU A N 1
ATOM 626 C CA . LEU A 1 81 ? -8.981 0.830 3.755 1.00 96.62 81 LEU A CA 1
ATOM 627 C C . LEU A 1 81 ? -10.493 0.635 3.569 1.00 96.62 81 LEU A C 1
ATOM 629 O O . LEU A 1 81 ? -11.174 0.287 4.529 1.00 96.62 81 LEU A O 1
ATOM 633 N N . THR A 1 82 ? -11.021 0.768 2.345 1.00 95.12 82 THR A N 1
ATOM 634 C CA . THR A 1 82 ? -12.444 0.476 2.075 1.00 95.12 82 THR A CA 1
ATOM 635 C C . THR A 1 82 ? -12.824 -0.997 2.255 1.00 95.12 82 THR A C 1
ATOM 637 O O . THR A 1 82 ? -14.009 -1.310 2.316 1.00 95.12 82 THR A O 1
ATOM 640 N N . GLN A 1 83 ? -11.840 -1.898 2.351 1.00 93.94 83 GLN A N 1
ATOM 641 C CA . GLN A 1 83 ? -12.057 -3.325 2.600 1.00 93.94 83 GLN A CA 1
ATOM 642 C C . GLN A 1 83 ? -12.150 -3.669 4.099 1.00 93.94 83 GLN A C 1
ATOM 644 O O .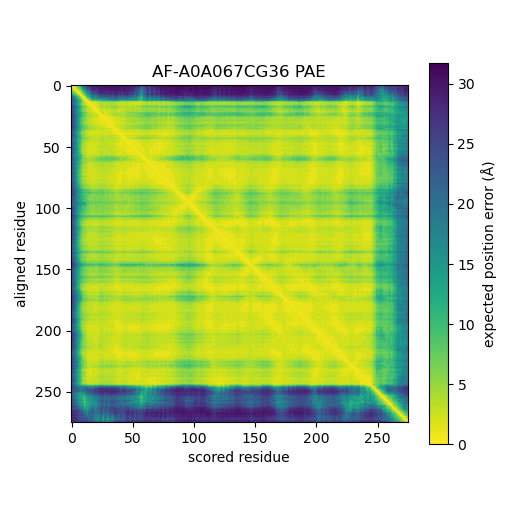 GLN A 1 83 ? -12.404 -4.825 4.438 1.00 93.94 83 GLN A O 1
ATOM 649 N N . LEU A 1 84 ? -11.909 -2.705 4.996 1.00 95.56 84 LEU A N 1
ATOM 650 C CA . LEU A 1 84 ? -12.048 -2.913 6.438 1.00 95.56 84 LEU A CA 1
ATOM 651 C C . LEU A 1 84 ? -13.532 -3.001 6.841 1.00 95.56 84 LEU A C 1
ATOM 653 O O . LEU A 1 84 ? -14.375 -2.387 6.183 1.00 95.56 84 LEU A O 1
ATOM 657 N N . PRO A 1 85 ? -13.866 -3.712 7.936 1.00 95.69 85 PRO A N 1
ATOM 658 C CA . PRO A 1 85 ? -15.236 -3.785 8.440 1.00 95.69 85 PRO A CA 1
ATOM 659 C C . PRO A 1 85 ? -15.826 -2.398 8.726 1.00 95.69 85 PRO A C 1
ATOM 661 O O . PRO A 1 85 ? -15.195 -1.566 9.384 1.00 95.69 85 PRO A O 1
ATOM 664 N N . ASN A 1 86 ? -17.044 -2.152 8.245 1.00 94.94 86 ASN A N 1
ATOM 665 C CA . ASN A 1 86 ? -17.735 -0.876 8.385 1.00 94.94 86 ASN A CA 1
ATOM 666 C C . ASN A 1 86 ? -19.182 -1.034 8.885 1.00 94.94 86 ASN A C 1
ATOM 668 O O . ASN A 1 86 ? -19.879 -1.997 8.572 1.00 94.94 86 ASN A O 1
ATOM 672 N N . ASP A 1 87 ? -19.650 -0.042 9.642 1.00 94.62 87 ASP A N 1
ATOM 673 C CA . ASP A 1 87 ? -21.059 0.163 9.969 1.00 94.62 87 ASP A CA 1
ATOM 674 C C . ASP A 1 87 ? -21.696 1.085 8.916 1.00 94.62 87 ASP A C 1
ATOM 676 O O . ASP A 1 87 ? -21.558 2.312 8.954 1.00 94.62 87 ASP A O 1
ATOM 680 N N . GLU A 1 88 ? -22.413 0.494 7.956 1.00 93.56 88 GLU A N 1
ATOM 681 C CA . GLU A 1 88 ? -23.140 1.223 6.901 1.00 93.56 88 GLU A CA 1
ATOM 682 C C . GLU A 1 88 ? -24.391 1.977 7.404 1.00 93.56 88 GLU A C 1
ATOM 684 O O . GLU A 1 88 ? -25.033 2.725 6.650 1.00 93.56 88 GLU A O 1
ATOM 689 N N . ASP A 1 89 ? -24.771 1.772 8.666 1.00 94.69 89 ASP A N 1
ATOM 690 C CA . ASP A 1 89 ? -25.944 2.361 9.303 1.00 94.69 89 ASP A CA 1
ATOM 691 C C . ASP A 1 89 ? -25.587 3.356 10.418 1.00 94.69 89 ASP A C 1
ATOM 693 O O . ASP A 1 89 ? -26.477 3.793 11.157 1.00 94.69 89 ASP A O 1
ATOM 697 N N . ALA A 1 90 ? -24.328 3.800 10.489 1.00 94.88 90 ALA A N 1
ATOM 698 C CA . ALA A 1 90 ? -23.863 4.765 11.477 1.00 94.88 90 ALA A CA 1
ATOM 699 C C . ALA A 1 90 ? -24.731 6.042 11.483 1.00 94.88 90 ALA A C 1
ATOM 701 O O . ALA A 1 90 ? -24.988 6.675 10.451 1.00 94.88 90 ALA A O 1
ATOM 702 N N . VAL A 1 91 ? -25.186 6.464 12.669 1.00 96.56 91 VAL A N 1
ATOM 703 C CA . VAL A 1 91 ? -25.992 7.686 12.835 1.00 96.56 91 VAL A CA 1
ATOM 704 C C . VAL A 1 91 ? -25.314 8.660 13.787 1.00 96.56 91 VAL A C 1
ATOM 706 O O . VAL A 1 91 ? -25.297 8.469 15.005 1.00 96.56 91 VAL A O 1
ATOM 709 N N . VAL A 1 92 ? -24.876 9.796 13.247 1.00 96.38 92 VAL A N 1
ATOM 710 C CA . VAL A 1 92 ? -24.268 10.882 14.023 1.00 96.38 92 VAL A CA 1
ATOM 711 C C . VAL A 1 92 ? -25.269 11.997 14.324 1.00 96.38 92 VAL A C 1
ATOM 713 O O . VAL A 1 92 ? -26.312 12.141 13.677 1.00 96.38 92 VAL A O 1
ATOM 716 N N . THR A 1 93 ? -24.957 12.814 15.332 1.00 98.00 93 THR A N 1
ATOM 717 C CA . THR A 1 93 ? -25.700 14.052 15.617 1.00 98.00 93 THR A CA 1
ATOM 718 C C . THR A 1 93 ? -24.833 15.237 15.230 1.00 98.00 93 THR A C 1
ATOM 720 O O . THR A 1 93 ? -23.764 15.440 15.796 1.00 98.00 93 THR A O 1
ATOM 723 N N . THR A 1 94 ? -25.294 16.020 14.260 1.00 97.75 94 THR A N 1
ATOM 724 C CA . THR A 1 94 ? -24.596 17.231 13.812 1.00 97.75 94 THR A CA 1
ATOM 725 C C . THR A 1 94 ? -24.527 18.281 14.932 1.00 97.75 94 THR A C 1
ATOM 727 O O . THR A 1 94 ? -25.381 18.273 15.824 1.00 97.75 94 THR A O 1
ATOM 730 N N . PRO A 1 95 ? -23.607 19.265 14.861 1.00 98.19 95 PRO A N 1
ATOM 731 C CA . PRO A 1 95 ? -23.553 20.373 15.826 1.00 98.19 95 PRO A CA 1
ATOM 732 C C . PRO A 1 95 ? -24.842 21.208 15.928 1.00 98.19 95 PRO A C 1
ATOM 734 O O . PRO A 1 95 ? -25.021 21.954 16.885 1.00 98.19 95 PRO A O 1
ATOM 737 N N . LEU A 1 96 ? -25.748 21.085 14.952 1.00 98.00 96 LEU A N 1
ATOM 738 C CA . LEU A 1 96 ? -27.057 21.744 14.934 1.00 98.00 96 LEU A CA 1
ATOM 739 C C . LEU A 1 96 ? -28.181 20.887 15.550 1.00 98.00 96 LEU A C 1
ATOM 741 O O . LEU A 1 96 ? -29.331 21.317 15.573 1.00 98.00 96 LEU A O 1
ATOM 745 N N . GLY A 1 97 ? -27.874 19.676 16.023 1.00 97.75 97 GLY A N 1
ATOM 746 C CA . GLY A 1 97 ? -28.834 18.757 16.640 1.00 97.75 97 GLY A CA 1
ATOM 747 C C . GLY A 1 97 ? -29.584 17.841 15.665 1.00 97.75 97 GLY A C 1
ATOM 748 O O . GLY A 1 97 ? -30.381 17.017 16.109 1.00 97.75 97 GLY A O 1
ATOM 749 N N . TYR A 1 98 ? -29.334 17.930 14.354 1.00 98.19 98 TYR A N 1
ATOM 750 C CA . TYR A 1 98 ? -29.936 17.022 13.370 1.00 98.19 98 TYR A CA 1
ATOM 751 C C . TYR A 1 98 ? -29.202 15.682 13.321 1.00 98.19 98 TYR A C 1
ATOM 753 O O . TYR A 1 98 ? -27.973 15.649 13.413 1.00 98.19 98 TYR A O 1
ATOM 761 N N . LYS A 1 99 ? -29.954 14.594 13.126 1.00 98.19 99 LYS A N 1
ATOM 762 C CA . LYS A 1 99 ? -29.401 13.266 12.843 1.00 98.19 99 LYS A CA 1
ATOM 763 C C . LYS A 1 99 ? -28.973 13.169 11.379 1.00 98.19 99 LYS A C 1
ATOM 765 O O . LYS A 1 99 ? -29.703 13.631 10.504 1.00 98.19 99 LYS A O 1
ATOM 770 N N . ALA A 1 100 ? -27.824 12.553 11.131 1.00 98.00 100 ALA A N 1
ATOM 771 C CA . ALA A 1 100 ? -27.325 12.247 9.796 1.00 98.00 100 ALA A CA 1
ATOM 772 C C . ALA A 1 100 ? -26.882 10.782 9.748 1.00 98.00 100 ALA A C 1
ATOM 774 O O . ALA A 1 100 ? -26.150 10.342 10.633 1.00 98.00 100 ALA A O 1
ATOM 775 N N . LYS A 1 101 ? -27.352 10.048 8.734 1.00 97.88 101 LYS A N 1
ATOM 776 C CA . LYS A 1 101 ? -26.873 8.698 8.424 1.00 97.88 101 LYS A CA 1
ATOM 777 C C . LYS A 1 101 ? -25.559 8.809 7.648 1.00 97.88 101 LYS A C 1
ATOM 779 O O . LYS A 1 101 ? -25.466 9.649 6.750 1.00 97.88 101 LYS A O 1
ATOM 784 N N . GLY A 1 102 ? -24.587 7.979 7.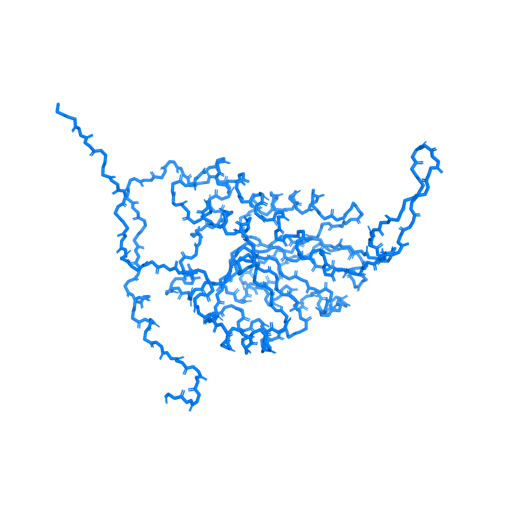989 1.00 95.69 102 GLY A N 1
ATOM 785 C CA . GLY A 1 102 ? -23.296 7.873 7.323 1.00 95.69 102 GLY A CA 1
ATOM 786 C C . GLY A 1 102 ? -22.805 6.431 7.300 1.00 95.69 102 GLY A C 1
ATOM 787 O O . GLY A 1 102 ? -23.584 5.509 7.517 1.00 95.69 102 GLY A O 1
ATOM 788 N N . VAL A 1 103 ? -21.515 6.285 7.020 1.00 94.81 103 VAL A N 1
ATOM 789 C CA . VAL A 1 103 ? -20.760 5.036 7.109 1.00 94.81 103 VAL A CA 1
ATOM 790 C C . VAL A 1 103 ? -19.533 5.341 7.956 1.00 94.81 103 VAL A C 1
ATOM 792 O O . VAL A 1 103 ? -18.945 6.414 7.789 1.00 94.81 103 VAL A O 1
ATOM 795 N N . ASP A 1 104 ? -19.174 4.436 8.853 1.00 94.62 104 ASP A N 1
ATOM 796 C CA . ASP A 1 104 ? -17.955 4.521 9.661 1.00 94.62 104 ASP A CA 1
ATOM 797 C C . ASP A 1 104 ? -17.346 3.124 9.829 1.00 94.62 104 ASP A C 1
ATOM 799 O O . ASP A 1 104 ? -17.978 2.136 9.458 1.00 94.62 104 ASP A O 1
ATOM 803 N N . TYR A 1 105 ? -16.130 3.015 10.356 1.00 95.25 105 TYR A N 1
ATOM 804 C CA . TYR A 1 105 ? -15.567 1.710 10.719 1.00 95.25 105 TYR A CA 1
ATOM 805 C C . TYR A 1 105 ? -16.293 1.115 11.933 1.00 95.25 105 TYR A C 1
ATOM 807 O O . TYR A 1 105 ? -16.828 1.848 12.765 1.00 95.25 105 TYR A O 1
ATOM 815 N N . GLU A 1 106 ? -16.299 -0.214 12.058 1.00 94.44 106 GLU A N 1
ATOM 816 C CA . GLU A 1 106 ? -16.758 -0.851 13.301 1.00 94.44 106 GLU A CA 1
ATOM 817 C C . GLU A 1 106 ? -15.828 -0.483 14.481 1.00 94.44 106 GLU A C 1
ATOM 819 O O . GLU A 1 106 ? -14.614 -0.355 14.311 1.00 94.44 106 GLU A O 1
ATOM 824 N N . ASP A 1 107 ? -16.375 -0.358 15.698 1.00 89.38 107 ASP A N 1
ATOM 825 C CA . ASP A 1 107 ? -15.649 0.115 16.899 1.00 89.38 107 ASP A CA 1
ATOM 826 C C . ASP A 1 107 ? -14.391 -0.710 17.257 1.00 89.38 107 ASP A C 1
ATOM 828 O O . ASP A 1 107 ? -13.502 -0.241 17.971 1.00 89.38 107 ASP A O 1
ATOM 832 N N . ASN A 1 108 ? -14.321 -1.967 16.816 1.00 89.12 108 ASN A N 1
ATOM 833 C CA . ASN A 1 108 ? -13.218 -2.895 17.074 1.00 89.12 108 ASN A CA 1
ATOM 834 C C . ASN A 1 108 ? -12.146 -2.903 15.973 1.00 89.12 108 ASN A C 1
ATOM 836 O O . ASN A 1 108 ? -11.186 -3.670 16.084 1.00 89.12 108 ASN A O 1
ATOM 840 N N . VAL A 1 109 ? -12.279 -2.087 14.924 1.00 94.62 109 VAL A N 1
ATOM 841 C CA . VAL A 1 109 ? -11.274 -1.998 13.859 1.00 94.62 109 VAL A CA 1
ATOM 842 C C . VAL A 1 109 ? -10.047 -1.248 14.372 1.00 94.62 109 VAL A C 1
ATOM 844 O O . VAL A 1 109 ? -10.027 -0.024 14.485 1.00 94.62 109 VAL A O 1
ATOM 847 N N . LYS A 1 110 ? -8.982 -2.001 14.653 1.00 96.38 110 LYS A N 1
ATOM 848 C CA . LYS A 1 110 ? -7.643 -1.470 14.929 1.00 96.38 110 LYS A CA 1
ATOM 849 C C . LYS A 1 110 ? -6.774 -1.628 13.693 1.00 96.38 110 LYS A C 1
ATOM 851 O O . LYS A 1 110 ? -6.760 -2.701 13.098 1.00 96.38 110 LYS A O 1
ATOM 856 N N . VAL A 1 111 ? -6.015 -0.598 13.329 1.00 98.25 111 VAL A N 1
ATOM 857 C CA . VAL A 1 111 ? -5.121 -0.645 12.163 1.00 98.25 111 VAL A CA 1
ATOM 858 C C . VAL A 1 111 ? -3.671 -0.408 12.579 1.00 98.25 111 VAL A C 1
ATOM 860 O O . VAL A 1 111 ? -3.365 0.495 13.361 1.00 98.25 111 VAL A O 1
ATOM 863 N N . CYS A 1 112 ? -2.758 -1.213 12.038 1.00 98.62 112 CYS A N 1
ATOM 864 C CA . CYS A 1 112 ? -1.317 -1.044 12.180 1.00 98.62 112 CYS A CA 1
ATOM 865 C C . CYS A 1 112 ? -0.667 -0.872 10.801 1.00 98.62 112 CYS A C 1
ATOM 867 O O . CYS A 1 112 ? -0.728 -1.765 9.958 1.00 98.62 112 CYS A O 1
ATOM 869 N N . GLY A 1 113 ? -0.030 0.273 10.563 1.00 98.62 113 GLY A N 1
ATOM 870 C CA . GLY A 1 113 ? 0.733 0.539 9.345 1.00 98.62 113 GLY A CA 1
ATOM 871 C C . GLY A 1 113 ? 2.204 0.171 9.499 1.00 98.62 113 GLY A C 1
ATOM 872 O O . GLY A 1 113 ? 2.816 0.496 10.514 1.00 98.62 113 GLY A O 1
ATOM 873 N N . ILE A 1 114 ? 2.796 -0.456 8.483 1.00 98.62 114 ILE A N 1
ATOM 874 C CA . ILE A 1 114 ? 4.233 -0.760 8.434 1.00 98.62 114 ILE A CA 1
ATOM 875 C C . ILE A 1 114 ? 4.757 -0.425 7.038 1.00 98.62 114 ILE A C 1
ATOM 877 O O . ILE A 1 114 ? 4.279 -0.973 6.046 1.00 98.62 114 ILE A O 1
ATOM 881 N N . ALA A 1 115 ? 5.763 0.446 6.950 1.00 98.19 115 ALA A N 1
ATOM 882 C CA . ALA A 1 115 ? 6.450 0.739 5.694 1.00 98.19 115 ALA A CA 1
ATOM 883 C C . ALA A 1 115 ? 7.668 -0.179 5.507 1.00 98.19 115 ALA A C 1
ATOM 885 O O . ALA A 1 115 ? 8.450 -0.387 6.436 1.00 98.19 115 ALA A O 1
ATOM 886 N N . LEU A 1 116 ? 7.844 -0.713 4.297 1.00 95.81 116 LEU A N 1
ATOM 887 C CA . LEU A 1 116 ? 8.937 -1.622 3.950 1.00 95.81 116 LEU A CA 1
ATOM 888 C C . LEU A 1 116 ? 9.784 -1.028 2.818 1.00 95.81 116 LEU A C 1
ATOM 890 O O . LEU A 1 116 ? 9.451 -1.181 1.643 1.00 95.81 116 LEU A O 1
ATOM 894 N N . CYS A 1 117 ? 10.896 -0.390 3.182 1.00 93.75 117 CYS A N 1
ATOM 895 C CA . CYS A 1 117 ? 11.914 0.140 2.270 1.00 93.75 117 CYS A CA 1
ATOM 896 C C . CYS A 1 117 ? 13.323 -0.120 2.827 1.00 93.75 117 CYS A C 1
ATOM 898 O O . CYS A 1 117 ? 13.495 -0.298 4.039 1.00 93.75 117 CYS A O 1
ATOM 900 N N . ASP A 1 118 ? 14.322 -0.149 1.944 1.00 91.50 118 ASP A N 1
ATOM 901 C CA . ASP A 1 118 ? 15.725 -0.340 2.336 1.00 91.50 118 ASP A CA 1
ATOM 902 C C . ASP A 1 118 ? 16.342 0.980 2.836 1.00 91.50 118 ASP A C 1
ATOM 904 O O . ASP A 1 118 ? 17.077 1.007 3.831 1.00 91.50 118 ASP A O 1
ATOM 908 N N . ASP A 1 119 ? 16.033 2.090 2.163 1.00 93.31 119 ASP A N 1
ATOM 909 C CA . ASP A 1 119 ? 16.475 3.433 2.507 1.00 93.31 119 ASP A CA 1
ATOM 910 C C . ASP A 1 119 ? 15.692 3.976 3.706 1.00 93.31 119 ASP A C 1
ATOM 912 O O . ASP A 1 119 ? 14.468 4.119 3.701 1.00 93.31 119 ASP A O 1
ATOM 916 N N . LYS A 1 120 ? 16.438 4.343 4.749 1.00 93.94 120 LYS A N 1
ATOM 917 C CA . LYS A 1 120 ? 15.877 4.834 6.007 1.00 93.94 120 LYS A CA 1
ATOM 918 C C . LYS A 1 120 ? 15.032 6.103 5.831 1.00 93.94 120 LYS A C 1
ATOM 920 O O . LYS A 1 120 ? 13.998 6.222 6.482 1.00 93.94 120 LYS A O 1
ATOM 925 N N . LEU A 1 121 ? 15.469 7.050 5.000 1.00 95.06 121 LEU A N 1
ATOM 926 C CA . LEU A 1 121 ? 14.741 8.301 4.781 1.00 95.06 121 LEU A CA 1
ATOM 927 C C . LEU A 1 121 ? 13.453 8.047 3.986 1.00 95.06 121 LEU A C 1
ATOM 929 O O . LEU A 1 121 ? 12.444 8.706 4.235 1.00 95.06 121 LEU A O 1
ATOM 933 N N . CYS A 1 122 ? 13.475 7.085 3.059 1.00 96.06 122 CYS A N 1
ATOM 934 C CA . CYS A 1 122 ? 12.276 6.610 2.374 1.00 96.06 122 CYS A CA 1
ATOM 935 C C . CYS A 1 122 ? 11.274 6.035 3.386 1.00 96.06 122 CYS A C 1
ATOM 937 O O . CYS A 1 122 ? 10.135 6.501 3.441 1.00 96.06 122 CYS A O 1
ATOM 939 N N . THR A 1 123 ? 11.724 5.118 4.250 1.00 96.88 123 THR A N 1
ATOM 940 C CA . THR A 1 123 ? 10.892 4.507 5.297 1.00 96.88 123 THR A CA 1
ATOM 941 C C . THR A 1 123 ? 10.275 5.553 6.226 1.00 96.88 123 THR A C 1
ATOM 943 O O . THR A 1 123 ? 9.060 5.562 6.382 1.00 96.88 123 THR A O 1
ATOM 946 N N . GLU A 1 124 ? 11.062 6.492 6.766 1.00 96.56 124 GLU A N 1
ATOM 947 C CA . GLU A 1 124 ? 10.557 7.548 7.668 1.00 96.56 124 GLU A CA 1
ATOM 948 C C . GLU A 1 124 ? 9.470 8.420 7.006 1.00 96.56 124 GLU A C 1
ATOM 950 O O . GLU A 1 124 ? 8.498 8.828 7.647 1.00 96.56 124 GLU A O 1
ATOM 955 N N . ARG A 1 125 ? 9.601 8.700 5.704 1.00 96.81 125 ARG A N 1
ATOM 956 C CA . ARG A 1 125 ? 8.591 9.459 4.949 1.00 96.81 125 ARG A CA 1
ATOM 957 C C . ARG A 1 125 ? 7.314 8.659 4.724 1.00 96.81 125 ARG A C 1
ATOM 959 O O . ARG A 1 125 ? 6.226 9.206 4.895 1.00 96.81 125 ARG A O 1
ATOM 966 N N . LEU A 1 126 ? 7.439 7.381 4.375 1.00 98.19 126 LEU A N 1
ATOM 967 C C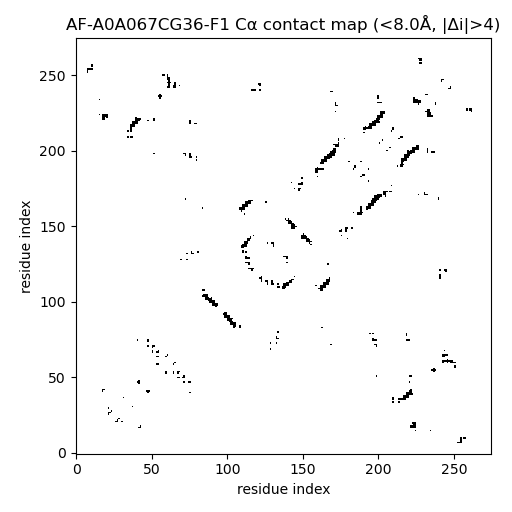A . LEU A 1 126 ? 6.291 6.493 4.207 1.00 98.19 126 LEU A CA 1
ATOM 968 C C . LEU A 1 126 ? 5.572 6.234 5.539 1.00 98.19 126 LEU A C 1
ATOM 970 O O . LEU A 1 126 ? 4.347 6.200 5.561 1.00 98.19 126 LEU A O 1
ATOM 974 N N . GLU A 1 127 ? 6.294 6.135 6.656 1.00 98.12 127 GLU A N 1
ATOM 975 C CA . GLU A 1 127 ? 5.711 6.060 8.004 1.00 98.12 127 GLU A CA 1
ATOM 976 C C . GLU A 1 127 ? 4.891 7.318 8.334 1.00 98.12 127 GLU A C 1
ATOM 978 O O . GLU A 1 127 ? 3.761 7.213 8.812 1.00 98.12 127 GLU A O 1
ATOM 983 N N . HIS A 1 128 ? 5.398 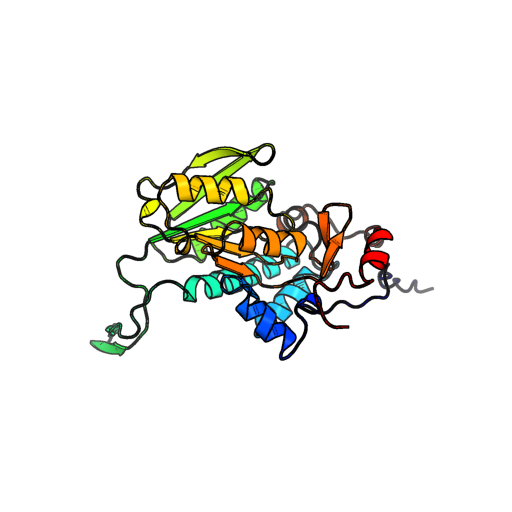8.513 8.009 1.00 97.56 128 HIS A N 1
ATOM 984 C CA . HIS A 1 128 ? 4.629 9.756 8.152 1.00 97.56 128 HIS A CA 1
ATOM 985 C C . HIS A 1 128 ? 3.397 9.785 7.228 1.00 97.56 128 HIS A C 1
ATOM 987 O O . HIS A 1 128 ? 2.337 10.317 7.580 1.00 97.56 128 HIS A O 1
ATOM 993 N N . LEU A 1 129 ? 3.514 9.218 6.027 1.00 97.75 129 LEU A N 1
ATOM 994 C CA . LEU A 1 129 ? 2.404 9.110 5.089 1.00 97.75 129 LEU A CA 1
ATOM 995 C C . LEU A 1 129 ? 1.309 8.175 5.620 1.00 97.75 129 LEU A C 1
ATOM 997 O O . LEU A 1 129 ? 0.140 8.559 5.599 1.00 97.75 129 LEU A O 1
ATOM 1001 N N . LEU A 1 130 ? 1.686 7.017 6.170 1.00 98.50 130 LEU A N 1
ATOM 1002 C CA . LEU A 1 130 ? 0.776 6.098 6.857 1.00 98.50 130 LEU A CA 1
ATOM 1003 C C . LEU A 1 130 ? 0.091 6.792 8.040 1.00 98.50 130 LEU A C 1
ATOM 1005 O O . LEU A 1 130 ? -1.134 6.837 8.087 1.00 98.50 130 LEU A O 1
ATOM 1009 N N . ALA A 1 131 ? 0.855 7.432 8.930 1.00 97.69 131 ALA A N 1
ATOM 1010 C CA . ALA A 1 131 ? 0.317 8.116 10.112 1.00 97.69 131 ALA A CA 1
ATOM 1011 C C . ALA A 1 131 ? -0.679 9.243 9.782 1.00 97.69 131 ALA A C 1
ATOM 1013 O O . ALA A 1 131 ? -1.503 9.607 10.613 1.00 97.69 131 ALA A O 1
ATOM 1014 N N . SER A 1 132 ? -0.597 9.815 8.577 1.00 97.06 132 SER A N 1
ATOM 1015 C CA . SER A 1 132 ? -1.489 10.887 8.116 1.00 97.06 132 SER A CA 1
ATOM 1016 C C . SER A 1 132 ? -2.582 10.423 7.149 1.00 97.06 132 SER A C 1
ATOM 1018 O O . SER A 1 132 ? -3.247 11.278 6.565 1.00 97.06 132 SER A O 1
ATOM 1020 N N . THR A 1 133 ? -2.724 9.116 6.921 1.00 97.81 133 THR A N 1
ATOM 1021 C CA . THR A 1 133 ? -3.726 8.535 6.003 1.00 97.81 133 THR A CA 1
ATOM 1022 C C . THR A 1 133 ? -4.570 7.465 6.684 1.00 97.81 133 THR A C 1
ATOM 1024 O O . THR A 1 133 ? -5.763 7.384 6.433 1.00 97.81 133 THR A O 1
ATOM 1027 N N . LEU A 1 134 ? -3.965 6.645 7.544 1.00 97.50 134 LEU A N 1
ATOM 1028 C CA . LEU A 1 134 ? -4.680 5.611 8.283 1.00 97.50 134 LEU A CA 1
ATOM 1029 C C . LEU A 1 134 ? -5.693 6.227 9.274 1.00 97.50 134 LEU A C 1
ATOM 1031 O O . LEU A 1 134 ? -5.544 7.399 9.642 1.00 97.50 134 LEU A O 1
ATOM 1035 N N . PRO A 1 135 ? -6.700 5.453 9.735 1.00 95.69 135 PRO A N 1
ATOM 1036 C CA . PRO A 1 135 ? -7.645 5.898 10.759 1.00 95.69 135 PRO A CA 1
ATOM 1037 C C . PRO A 1 135 ? -6.952 6.519 11.978 1.00 95.69 135 PRO A C 1
ATOM 1039 O O . PRO A 1 135 ? -5.833 6.142 12.321 1.00 95.69 135 PRO A O 1
ATOM 1042 N N . PHE A 1 136 ? -7.618 7.459 12.649 1.00 91.56 136 PHE A N 1
ATOM 1043 C CA . PHE A 1 136 ? -6.992 8.296 13.681 1.00 91.56 136 PHE A CA 1
ATOM 1044 C C . PHE A 1 136 ? -6.293 7.504 14.802 1.00 91.56 136 PHE A C 1
ATOM 1046 O O . PHE A 1 136 ? -5.193 7.872 15.207 1.00 91.56 136 PHE A O 1
ATOM 1053 N N . ASP A 1 137 ? -6.891 6.400 15.253 1.00 91.50 137 ASP A N 1
ATOM 1054 C CA . ASP A 1 137 ? -6.362 5.557 16.336 1.00 91.50 137 ASP A CA 1
ATOM 1055 C C . ASP A 1 137 ? -5.382 4.468 15.852 1.00 91.50 137 ASP A C 1
ATOM 1057 O O . ASP A 1 137 ? -5.059 3.529 16.581 1.00 91.50 137 ASP A O 1
ATOM 1061 N N . SER A 1 138 ? -4.888 4.578 14.615 1.00 96.94 138 SER A N 1
ATOM 1062 C CA . SER A 1 138 ? -3.937 3.616 14.052 1.00 96.94 138 SER A CA 1
ATOM 1063 C C . SER A 1 138 ? -2.556 3.721 14.691 1.00 96.94 138 SER A C 1
ATOM 1065 O O . SER A 1 138 ? -2.085 4.792 15.077 1.00 96.94 138 SER A O 1
ATOM 1067 N N . THR A 1 139 ? -1.848 2.596 14.716 1.00 98.00 139 THR A N 1
ATOM 1068 C CA . THR A 1 139 ? -0.453 2.526 15.164 1.00 98.00 139 THR A CA 1
ATOM 1069 C C . THR A 1 139 ? 0.498 2.380 13.983 1.00 98.00 139 THR A C 1
ATOM 1071 O O . THR A 1 139 ? 0.131 1.853 12.934 1.00 98.00 139 THR A O 1
ATOM 1074 N N . ILE A 1 140 ? 1.743 2.828 14.149 1.00 98.44 140 ILE A N 1
ATOM 1075 C CA . ILE A 1 140 ? 2.809 2.602 13.168 1.00 98.44 140 ILE A CA 1
ATOM 1076 C C . ILE A 1 140 ? 3.813 1.619 13.763 1.00 98.44 140 ILE A C 1
ATOM 1078 O O . ILE A 1 140 ? 4.480 1.916 14.757 1.00 98.44 140 ILE A O 1
ATOM 1082 N N . GLY A 1 141 ? 3.885 0.435 13.164 1.00 98.00 141 GLY A N 1
ATOM 1083 C CA . GLY A 1 141 ? 4.892 -0.574 13.460 1.00 98.00 141 GLY A CA 1
ATOM 1084 C C . GLY A 1 141 ? 6.118 -0.412 12.563 1.00 98.00 141 GLY A C 1
ATOM 1085 O O . GLY A 1 141 ? 6.064 0.199 11.499 1.00 98.00 141 GLY A O 1
ATOM 1086 N N . ALA A 1 142 ? 7.233 -1.011 12.973 1.00 97.62 142 ALA A N 1
ATOM 1087 C CA . ALA A 1 142 ? 8.471 -0.997 12.204 1.00 97.62 142 ALA A CA 1
ATOM 1088 C C . ALA A 1 142 ? 9.071 -2.400 12.114 1.00 97.62 142 ALA A C 1
ATOM 1090 O O . ALA A 1 142 ? 9.308 -3.056 13.133 1.00 97.62 142 ALA A O 1
ATOM 1091 N N . ILE A 1 143 ? 9.374 -2.850 10.897 1.00 97.31 143 ILE A N 1
ATOM 1092 C CA . ILE A 1 143 ? 10.081 -4.108 10.639 1.00 97.31 143 ILE A CA 1
ATOM 1093 C C . ILE A 1 143 ? 11.282 -3.798 9.752 1.00 97.31 143 ILE A C 1
ATOM 1095 O O . ILE A 1 143 ? 11.136 -3.247 8.667 1.00 97.31 143 ILE A O 1
ATOM 1099 N N . LYS A 1 144 ? 12.480 -4.167 10.213 1.00 94.31 144 LYS A N 1
ATOM 1100 C CA . LYS A 1 144 ? 13.713 -4.030 9.430 1.00 94.31 144 LYS A CA 1
ATOM 1101 C C . LYS A 1 144 ? 14.159 -5.386 8.931 1.00 94.31 144 LYS A C 1
ATOM 1103 O O . LYS A 1 144 ? 14.279 -6.332 9.718 1.00 94.31 144 LYS A O 1
ATOM 1108 N N . LEU A 1 145 ? 14.439 -5.446 7.638 1.00 93.06 145 LEU A N 1
ATOM 1109 C CA . LEU A 1 145 ? 14.984 -6.620 6.982 1.00 93.06 145 LEU A CA 1
ATOM 1110 C C . LEU A 1 145 ? 16.502 -6.486 6.825 1.00 93.06 145 LEU A C 1
ATOM 1112 O O . LEU A 1 145 ? 17.025 -5.396 6.609 1.00 93.06 145 LEU A O 1
ATOM 1116 N N . GLN A 1 146 ? 17.198 -7.610 6.930 1.00 90.44 146 GLN A N 1
ATOM 1117 C CA . GLN A 1 146 ? 18.599 -7.770 6.563 1.00 90.44 146 GLN A CA 1
ATOM 1118 C C . GLN A 1 146 ? 18.716 -9.092 5.805 1.00 90.44 146 GLN A C 1
ATOM 1120 O O . GLN A 1 146 ? 18.282 -10.121 6.319 1.00 90.44 146 GLN A O 1
ATOM 1125 N N . ASP A 1 147 ? 19.242 -9.058 4.580 1.00 87.44 147 ASP A N 1
ATOM 1126 C CA . ASP A 1 147 ? 19.413 -10.240 3.720 1.00 87.44 147 ASP A CA 1
ATOM 1127 C C . ASP A 1 147 ? 18.133 -11.096 3.589 1.00 87.44 147 ASP A C 1
ATOM 1129 O O . ASP A 1 147 ? 18.155 -12.315 3.758 1.00 87.44 147 ASP A O 1
ATOM 1133 N N . ASN A 1 148 ? 16.988 -10.448 3.330 1.00 84.94 148 ASN A N 1
ATOM 1134 C CA . ASN A 1 148 ? 15.659 -11.079 3.247 1.00 84.94 148 ASN A CA 1
ATOM 1135 C C . ASN A 1 148 ? 15.235 -11.849 4.521 1.00 84.94 148 ASN A C 1
ATOM 1137 O O . ASN A 1 148 ? 14.425 -12.776 4.468 1.00 84.94 148 ASN A O 1
ATOM 1141 N N . ALA A 1 149 ? 15.744 -11.448 5.687 1.00 91.88 149 ALA A N 1
ATOM 1142 C CA . ALA A 1 149 ? 15.326 -11.948 6.992 1.00 91.88 149 ALA A CA 1
ATOM 1143 C C . ALA A 1 149 ? 14.967 -10.797 7.939 1.00 91.88 149 ALA A C 1
ATOM 1145 O O . ALA A 1 149 ? 15.513 -9.700 7.843 1.00 91.88 149 ALA A O 1
ATOM 1146 N N . VAL A 1 150 ? 14.052 -11.039 8.883 1.00 95.44 150 VAL A N 1
ATOM 1147 C CA . VAL A 1 150 ? 13.702 -10.045 9.909 1.00 95.44 150 VAL A CA 1
ATOM 1148 C C . VAL A 1 150 ? 14.880 -9.865 10.863 1.00 95.44 150 VAL A C 1
ATOM 1150 O O . VAL A 1 150 ? 15.212 -10.778 11.617 1.00 95.44 150 VAL A O 1
ATOM 1153 N N . ALA A 1 151 ? 15.472 -8.672 10.859 1.00 95.12 151 ALA A N 1
ATOM 1154 C CA . ALA A 1 151 ? 16.533 -8.290 11.785 1.00 95.12 151 ALA A CA 1
ATOM 1155 C C . ALA A 1 151 ? 15.956 -7.744 13.097 1.00 95.12 151 ALA A C 1
ATOM 1157 O O . ALA A 1 151 ? 16.364 -8.146 14.185 1.00 95.12 151 ALA A O 1
ATOM 1158 N N . THR A 1 152 ? 14.980 -6.837 13.000 1.00 96.06 152 THR A N 1
ATOM 1159 C CA . THR A 1 152 ? 14.305 -6.237 14.160 1.00 96.06 152 THR A CA 1
ATOM 1160 C C . THR A 1 152 ? 12.843 -5.960 13.850 1.00 96.06 152 THR A C 1
ATOM 1162 O O . THR A 1 152 ? 12.517 -5.590 12.722 1.00 96.06 152 THR A O 1
ATOM 1165 N N . SER A 1 153 ? 11.983 -6.046 14.862 1.00 97.19 153 SER A N 1
ATOM 1166 C CA . SER A 1 153 ? 10.574 -5.661 14.771 1.00 97.19 153 SER A CA 1
ATOM 1167 C C . SER A 1 153 ? 10.141 -4.904 16.024 1.00 97.19 153 SER A C 1
ATOM 1169 O O . SER A 1 153 ? 10.404 -5.374 17.131 1.00 97.19 153 SER A O 1
ATOM 1171 N N . SER A 1 154 ? 9.449 -3.785 15.844 1.00 97.75 154 SER A N 1
ATOM 1172 C CA . SER A 1 154 ? 8.737 -3.042 16.885 1.00 97.75 154 SER A CA 1
ATOM 1173 C C . SER A 1 154 ? 7.269 -2.996 16.480 1.00 97.75 154 SER A C 1
ATOM 1175 O O . SER A 1 154 ? 6.917 -2.288 15.541 1.00 97.75 154 SER A O 1
ATOM 1177 N N . LEU A 1 155 ? 6.442 -3.804 17.138 1.00 98.06 155 LEU A N 1
ATOM 1178 C CA . LEU A 1 155 ? 5.017 -3.963 16.848 1.00 98.06 155 LEU A CA 1
ATOM 1179 C C . LEU A 1 155 ? 4.215 -3.698 18.131 1.00 98.06 155 LEU A C 1
ATOM 1181 O O . LEU A 1 155 ? 4.776 -3.909 19.209 1.00 98.06 155 LEU A O 1
ATOM 1185 N N . PRO A 1 156 ? 2.946 -3.266 18.027 1.00 96.38 156 PRO A N 1
ATOM 1186 C CA . PRO A 1 156 ? 2.014 -3.245 19.153 1.00 96.38 156 PRO A CA 1
ATOM 1187 C C . PRO A 1 156 ? 1.948 -4.595 19.877 1.00 96.38 156 PRO A C 1
ATOM 1189 O O . PRO A 1 156 ? 2.145 -5.647 19.262 1.00 96.38 156 PRO A O 1
ATOM 1192 N N . ASP A 1 157 ? 1.677 -4.558 21.182 1.00 95.38 157 ASP A N 1
ATOM 1193 C CA . ASP A 1 157 ? 1.564 -5.769 22.004 1.00 95.38 157 ASP A CA 1
ATOM 1194 C C . ASP A 1 157 ? 0.312 -6.596 21.659 1.00 95.38 157 ASP A C 1
ATOM 1196 O O . ASP A 1 157 ? 0.325 -7.801 21.879 1.00 95.38 157 ASP A O 1
ATOM 1200 N N . ASP A 1 158 ? -0.718 -5.954 21.101 1.00 95.56 158 ASP A N 1
ATOM 1201 C CA . ASP A 1 158 ? -2.019 -6.497 20.685 1.00 95.56 158 ASP A CA 1
ATOM 1202 C C . ASP A 1 158 ? -2.166 -6.572 19.150 1.00 95.56 158 ASP A C 1
ATOM 1204 O O . ASP A 1 158 ? -3.255 -6.412 18.591 1.00 95.56 158 ASP A O 1
ATOM 1208 N N . ILE A 1 159 ? -1.053 -6.777 18.437 1.00 98.00 159 ILE A N 1
ATOM 1209 C CA . ILE A 1 159 ? -1.020 -6.805 16.966 1.00 98.00 159 ILE A CA 1
ATOM 1210 C C . ILE A 1 159 ? -1.941 -7.879 16.366 1.00 98.00 159 ILE A C 1
ATOM 1212 O O . ILE A 1 159 ? -2.453 -7.685 15.268 1.00 98.00 159 ILE A O 1
ATOM 1216 N N . GLU A 1 160 ? -2.182 -8.982 17.075 1.00 97.69 160 GLU A N 1
ATOM 1217 C CA . GLU A 1 160 ? -3.094 -10.060 16.679 1.00 97.69 160 GLU A CA 1
ATOM 1218 C C . GLU A 1 160 ? -4.553 -9.606 16.520 1.00 97.69 160 GLU A C 1
ATOM 1220 O O . GLU A 1 160 ? -5.302 -10.215 15.761 1.00 97.69 160 GLU A O 1
ATOM 1225 N N . GLU A 1 161 ? -4.950 -8.516 17.183 1.00 96.25 161 GLU A N 1
ATOM 1226 C CA . GLU A 1 161 ? -6.293 -7.932 17.080 1.00 96.25 161 GLU A CA 1
ATOM 1227 C C . GLU A 1 161 ? -6.399 -6.886 15.955 1.00 96.25 161 GLU A C 1
ATOM 1229 O O . GLU A 1 161 ? -7.460 -6.295 15.760 1.00 96.25 161 GLU A O 1
ATOM 1234 N N . SER A 1 162 ? -5.304 -6.607 15.240 1.00 97.56 162 SER A N 1
ATOM 1235 C CA . SER A 1 162 ? -5.220 -5.495 14.290 1.00 97.56 162 SER A CA 1
ATOM 1236 C C . SER A 1 162 ? -5.291 -5.951 12.834 1.00 97.56 162 SER A C 1
ATOM 1238 O O . SER A 1 162 ? -4.749 -6.988 12.455 1.00 97.56 162 SER A O 1
ATOM 1240 N N . PHE A 1 163 ? -5.857 -5.094 11.989 1.00 98.38 163 PHE A N 1
ATOM 1241 C CA . PHE A 1 163 ? -5.640 -5.103 10.548 1.00 98.38 163 PHE A CA 1
ATOM 1242 C C . PHE A 1 163 ? -4.277 -4.476 10.241 1.00 98.38 163 PHE A C 1
ATOM 1244 O O . PHE A 1 163 ? -3.980 -3.359 10.669 1.00 98.38 163 PHE A O 1
ATOM 1251 N N . VAL A 1 164 ? -3.418 -5.188 9.517 1.00 9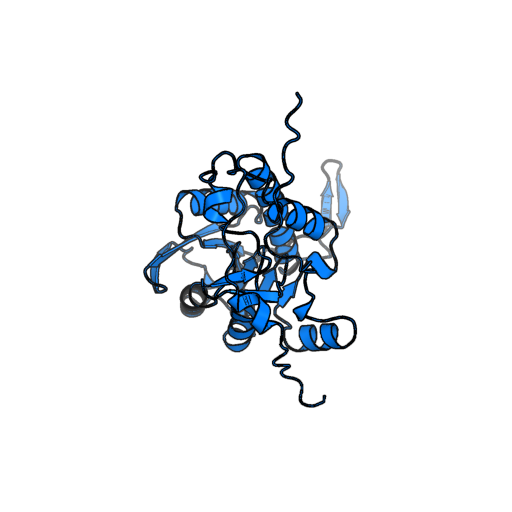8.75 164 VAL A N 1
ATOM 1252 C CA . VAL A 1 164 ? -2.042 -4.769 9.238 1.00 98.75 164 VAL A CA 1
ATOM 1253 C C . VAL A 1 164 ? -1.896 -4.350 7.781 1.00 98.75 164 VAL A C 1
ATOM 1255 O O . VAL A 1 164 ? -2.029 -5.170 6.874 1.00 98.75 164 VAL A O 1
ATOM 1258 N N . VAL A 1 165 ? -1.532 -3.086 7.562 1.00 98.75 165 VAL A N 1
ATOM 1259 C CA . VAL A 1 165 ? -1.242 -2.519 6.240 1.00 98.75 165 VAL A CA 1
ATOM 1260 C C . VAL A 1 165 ? 0.272 -2.478 6.022 1.00 98.75 165 VAL A C 1
ATOM 1262 O O . VAL A 1 165 ? 0.986 -1.668 6.619 1.00 98.75 165 VAL A O 1
ATOM 1265 N N . LEU A 1 166 ? 0.771 -3.348 5.146 1.00 98.69 166 LEU A N 1
ATOM 1266 C CA . LEU A 1 166 ? 2.164 -3.413 4.707 1.00 98.69 166 LEU A CA 1
ATOM 1267 C C . LEU A 1 166 ? 2.361 -2.561 3.449 1.00 98.69 166 LEU A C 1
ATOM 1269 O O . LEU A 1 166 ? 2.043 -2.993 2.342 1.00 98.69 166 LEU A O 1
ATOM 1273 N N . LEU A 1 167 ? 2.924 -1.364 3.595 1.00 98.62 167 LEU A N 1
ATOM 1274 C CA . LEU A 1 167 ? 3.202 -0.466 2.476 1.00 98.62 167 LEU A CA 1
ATOM 1275 C C . LEU A 1 167 ? 4.578 -0.756 1.866 1.00 98.62 167 LEU A C 1
ATOM 1277 O O . LEU A 1 167 ? 5.614 -0.515 2.489 1.00 98.62 167 LEU A O 1
ATOM 1281 N N . HIS A 1 168 ? 4.584 -1.221 0.618 1.00 97.31 168 HIS A N 1
ATOM 1282 C CA . HIS A 1 168 ? 5.787 -1.474 -0.170 1.00 97.31 168 HIS A CA 1
ATOM 1283 C C . HIS A 1 168 ? 5.576 -0.997 -1.620 1.00 97.31 168 HIS A C 1
ATOM 1285 O O . HIS A 1 168 ? 5.001 -1.730 -2.428 1.00 97.31 168 HIS A O 1
ATOM 1291 N N . PRO A 1 169 ? 5.996 0.237 -1.972 1.00 97.06 169 PRO A N 1
ATOM 1292 C CA . PRO A 1 169 ? 5.632 0.865 -3.247 1.00 97.06 169 PRO A CA 1
ATOM 1293 C C . PRO A 1 169 ? 6.047 0.093 -4.511 1.00 97.06 169 PRO A C 1
ATOM 1295 O O . PRO A 1 169 ? 5.285 0.079 -5.476 1.00 97.06 169 PRO A O 1
ATOM 1298 N N . ASP A 1 170 ? 7.216 -0.550 -4.505 1.00 93.88 170 ASP A N 1
ATOM 1299 C CA . ASP A 1 170 ? 7.776 -1.290 -5.646 1.00 93.88 170 ASP A CA 1
ATOM 1300 C C . ASP A 1 170 ? 7.847 -2.794 -5.340 1.00 93.88 170 ASP A C 1
ATOM 1302 O O . ASP A 1 170 ? 8.865 -3.305 -4.871 1.00 93.88 170 ASP A O 1
ATOM 1306 N N . PHE A 1 171 ? 6.747 -3.517 -5.579 1.00 96.44 171 PHE A N 1
ATOM 1307 C CA . PHE A 1 171 ? 6.653 -4.939 -5.247 1.00 96.44 171 PHE A CA 1
ATOM 1308 C C . PHE A 1 171 ? 7.119 -5.830 -6.406 1.00 96.44 171 PHE A C 1
ATOM 1310 O O . PHE A 1 171 ? 6.326 -6.520 -7.055 1.00 96.44 171 PHE A O 1
ATOM 1317 N N . ALA A 1 172 ? 8.429 -5.795 -6.661 1.00 93.00 172 ALA A N 1
ATOM 1318 C CA . ALA A 1 172 ? 9.085 -6.490 -7.771 1.00 93.00 172 ALA A CA 1
ATOM 1319 C C . ALA A 1 172 ? 9.449 -7.956 -7.488 1.00 93.00 172 ALA A C 1
ATOM 1321 O O . ALA A 1 172 ? 9.578 -8.755 -8.418 1.00 93.00 172 ALA A O 1
ATOM 1322 N N . SER A 1 173 ? 9.623 -8.323 -6.213 1.00 89.38 173 SER A N 1
ATOM 1323 C CA . SER A 1 173 ? 9.972 -9.687 -5.803 1.00 89.38 173 SER A CA 1
ATOM 1324 C C . SER A 1 173 ? 9.315 -10.078 -4.482 1.00 89.38 173 SER A C 1
ATOM 1326 O O . SER A 1 173 ? 9.169 -9.271 -3.566 1.00 89.38 173 SER A O 1
ATOM 1328 N N . PHE A 1 174 ? 8.940 -11.352 -4.371 1.00 91.88 174 PHE A N 1
ATOM 1329 C CA . PHE A 1 174 ? 8.267 -11.898 -3.193 1.00 91.88 174 PHE A CA 1
ATOM 1330 C C . PHE A 1 174 ? 9.194 -12.072 -1.972 1.00 91.88 174 PHE A C 1
ATOM 1332 O O . PHE A 1 174 ? 8.728 -12.112 -0.832 1.00 91.88 174 PHE A O 1
ATOM 1339 N N . GLU A 1 175 ? 10.510 -12.148 -2.192 1.00 91.00 175 GLU A N 1
ATOM 1340 C CA . GLU A 1 175 ? 11.497 -12.525 -1.170 1.00 91.00 175 GLU A CA 1
ATOM 1341 C C . GLU A 1 175 ? 11.534 -11.574 0.030 1.00 91.00 175 GLU A C 1
ATOM 1343 O O . GLU A 1 175 ? 11.673 -12.033 1.163 1.00 91.00 175 GLU A O 1
ATOM 1348 N N . LYS A 1 176 ? 11.352 -10.267 -0.197 1.00 88.56 176 LYS A N 1
ATOM 1349 C CA . LYS A 1 176 ? 11.298 -9.272 0.886 1.00 88.56 176 LYS A CA 1
ATOM 1350 C C . LYS A 1 176 ? 10.019 -9.382 1.714 1.00 88.56 176 LYS A C 1
ATOM 1352 O O . LYS A 1 176 ? 10.045 -9.207 2.928 1.00 88.56 176 LYS A O 1
ATOM 1357 N N . MET A 1 177 ? 8.900 -9.697 1.067 1.00 94.50 177 MET A N 1
ATOM 1358 C CA . MET A 1 177 ? 7.584 -9.698 1.708 1.00 94.50 177 MET A CA 1
ATOM 1359 C C . MET A 1 177 ? 7.342 -10.967 2.537 1.00 94.50 177 MET A C 1
ATOM 1361 O O . MET A 1 177 ? 6.746 -10.927 3.614 1.00 94.50 177 MET A O 1
ATOM 1365 N N . GLN A 1 178 ? 7.854 -12.109 2.073 1.00 96.56 178 GLN A N 1
ATOM 1366 C CA . GLN A 1 178 ? 7.655 -13.403 2.720 1.00 96.56 178 GLN A CA 1
ATOM 1367 C C . GLN A 1 178 ? 8.036 -13.467 4.216 1.00 96.56 178 GLN A C 1
ATOM 1369 O O . GLN A 1 178 ? 7.224 -13.970 5.001 1.00 96.56 178 GLN A O 1
ATOM 1374 N N . PRO A 1 179 ? 9.236 -13.037 4.657 1.00 97.56 179 PRO A N 1
ATOM 1375 C CA . PRO A 1 179 ? 9.616 -13.096 6.070 1.00 97.56 179 PRO A CA 1
ATOM 1376 C C . PRO A 1 179 ? 8.755 -12.176 6.946 1.00 97.56 179 PRO A C 1
ATOM 1378 O O . PRO A 1 179 ? 8.494 -12.520 8.099 1.00 97.56 179 PRO A O 1
ATOM 1381 N N . VAL A 1 180 ? 8.283 -11.050 6.399 1.00 98.06 180 VAL A N 1
ATOM 1382 C CA . VAL A 1 180 ? 7.422 -10.088 7.101 1.00 98.06 180 VAL A CA 1
ATOM 1383 C C . VAL A 1 180 ? 6.058 -10.706 7.389 1.00 98.06 180 VAL A C 1
ATOM 1385 O O . VAL A 1 180 ? 5.653 -10.780 8.547 1.00 98.06 180 VAL A O 1
ATOM 1388 N N . ILE A 1 181 ? 5.393 -11.246 6.364 1.00 98.31 181 ILE A N 1
ATOM 1389 C CA . ILE A 1 181 ? 4.084 -11.894 6.530 1.00 98.31 181 ILE A CA 1
ATOM 1390 C C . ILE A 1 181 ? 4.198 -13.086 7.488 1.00 98.31 181 ILE A C 1
ATOM 1392 O O . ILE A 1 181 ? 3.400 -13.220 8.411 1.00 98.31 181 ILE A O 1
ATOM 1396 N N . LYS A 1 182 ? 5.244 -13.917 7.359 1.00 98.38 182 LYS A N 1
ATOM 1397 C CA . LYS A 1 182 ? 5.478 -15.036 8.291 1.00 98.38 182 LYS A CA 1
ATOM 1398 C C . LYS A 1 182 ? 5.641 -14.586 9.743 1.00 98.38 182 LYS A C 1
ATOM 1400 O O . LYS A 1 182 ? 5.224 -15.316 10.642 1.00 98.38 182 LYS A O 1
ATOM 1405 N N . LEU A 1 183 ? 6.266 -13.433 9.988 1.00 98.44 183 LEU A N 1
ATOM 1406 C CA . LEU A 1 183 ? 6.382 -12.879 11.335 1.00 98.44 183 LEU A CA 1
ATOM 1407 C C . LEU A 1 183 ? 5.009 -12.491 11.890 1.00 98.44 183 LEU A C 1
ATOM 1409 O O . LEU A 1 183 ? 4.723 -12.848 13.030 1.00 98.44 183 LEU A O 1
ATOM 1413 N N . LEU A 1 184 ? 4.184 -11.795 11.104 1.00 98.69 184 LEU A N 1
ATOM 1414 C CA . LEU A 1 184 ? 2.844 -11.357 11.515 1.00 98.69 184 LEU A CA 1
ATOM 1415 C C . LEU A 1 184 ? 1.933 -12.548 11.824 1.00 98.69 184 LEU A C 1
ATOM 1417 O O . LEU A 1 184 ? 1.369 -12.621 12.912 1.00 98.69 184 LEU A O 1
ATOM 1421 N N . LEU A 1 185 ? 1.911 -13.551 10.942 1.00 98.56 185 LEU A N 1
ATOM 1422 C CA . LEU A 1 185 ? 1.175 -14.797 11.179 1.00 98.56 185 LEU A CA 1
ATOM 1423 C C . LEU A 1 185 ? 1.657 -15.505 12.455 1.00 98.56 185 LEU A C 1
ATOM 1425 O O . LEU A 1 185 ? 0.865 -15.982 13.261 1.00 98.56 185 LEU A O 1
ATOM 1429 N N . LYS A 1 186 ? 2.976 -15.540 12.695 1.00 98.25 186 LYS A N 1
ATOM 1430 C CA . LYS A 1 186 ? 3.546 -16.103 13.932 1.00 98.25 186 LYS A CA 1
ATOM 1431 C C . LYS A 1 186 ? 3.162 -15.295 15.178 1.00 98.25 186 LYS A C 1
ATOM 1433 O O . LYS A 1 186 ? 3.147 -15.854 16.274 1.00 98.25 186 LYS A O 1
ATOM 1438 N N . LYS A 1 187 ? 2.915 -13.994 15.026 1.00 98.19 187 LYS A N 1
ATOM 1439 C CA . LYS A 1 187 ? 2.440 -13.104 16.088 1.00 98.19 187 LYS A CA 1
ATOM 1440 C C . LYS A 1 187 ? 0.937 -13.225 16.344 1.00 98.19 187 LYS A C 1
ATOM 1442 O O . LYS A 1 187 ? 0.497 -12.693 17.348 1.00 98.19 187 LYS A O 1
ATOM 1447 N N . GLY A 1 188 ? 0.207 -13.979 15.522 1.00 98.31 188 GLY A N 1
ATOM 1448 C CA . GLY A 1 188 ? -1.216 -14.255 15.714 1.00 98.31 188 GLY A CA 1
ATOM 1449 C C . GLY A 1 188 ? -2.144 -13.386 14.872 1.00 98.31 188 GLY A C 1
ATOM 1450 O O . GLY A 1 188 ? -3.347 -13.497 15.039 1.00 98.31 188 GLY A O 1
ATOM 1451 N N . VAL A 1 189 ? -1.610 -12.554 13.971 1.00 98.62 189 VAL A N 1
ATOM 1452 C CA . VAL A 1 189 ? -2.437 -11.803 13.015 1.00 98.62 189 VAL A CA 1
ATOM 1453 C C . VAL A 1 189 ? -3.104 -12.790 12.061 1.00 98.62 189 VAL A C 1
ATOM 1455 O O . VAL A 1 189 ? -2.416 -13.634 11.476 1.00 98.62 189 VAL A O 1
ATOM 1458 N N . GLU A 1 190 ? -4.419 -12.676 11.895 1.00 98.25 190 GLU A N 1
ATOM 1459 C CA . GLU A 1 190 ? -5.163 -13.488 10.932 1.00 98.25 190 GLU A CA 1
ATOM 1460 C C . GLU A 1 190 ? -4.719 -13.161 9.489 1.00 98.25 190 GLU A C 1
ATOM 1462 O O . GLU A 1 190 ? -4.415 -12.005 9.181 1.00 98.25 190 GLU A O 1
ATOM 1467 N N . PRO A 1 191 ? -4.624 -14.150 8.580 1.00 97.94 191 PRO A N 1
ATOM 1468 C CA . PRO A 1 191 ? -4.153 -13.913 7.215 1.00 97.94 191 PRO A CA 1
ATOM 1469 C C . PRO A 1 191 ? -4.944 -12.840 6.453 1.00 97.94 191 PRO A C 1
ATOM 1471 O O . PRO A 1 191 ? -4.338 -11.997 5.792 1.00 97.94 191 PRO A O 1
ATOM 1474 N N . ASP A 1 192 ? -6.269 -12.843 6.587 1.00 97.31 192 ASP A N 1
ATOM 1475 C CA . ASP A 1 192 ? -7.195 -11.905 5.940 1.00 97.31 192 ASP A CA 1
ATOM 1476 C C . ASP A 1 192 ? -7.172 -10.501 6.561 1.00 97.31 192 ASP A C 1
ATOM 1478 O O . ASP A 1 192 ? -7.618 -9.540 5.933 1.00 97.31 192 ASP A O 1
ATOM 1482 N N . HIS A 1 193 ? -6.564 -10.352 7.739 1.00 98.19 193 HIS A N 1
ATOM 1483 C CA . HIS A 1 193 ? -6.270 -9.062 8.358 1.00 98.19 193 HIS A CA 1
ATOM 1484 C C . HIS A 1 193 ? -4.968 -8.432 7.841 1.00 98.19 193 HIS A C 1
ATOM 1486 O O . HIS A 1 193 ? -4.643 -7.308 8.223 1.00 98.19 193 HIS A O 1
ATOM 1492 N N . ILE A 1 194 ? -4.200 -9.109 6.980 1.00 98.69 194 ILE A N 1
ATOM 1493 C CA . ILE A 1 194 ? -2.970 -8.561 6.397 1.00 98.69 194 ILE A CA 1
ATOM 1494 C C . ILE A 1 194 ? -3.255 -8.066 4.973 1.00 98.69 194 ILE A C 1
ATOM 1496 O O . ILE A 1 194 ? -3.701 -8.817 4.103 1.00 98.69 194 ILE A O 1
ATOM 1500 N N . GLN A 1 195 ? -2.927 -6.801 4.713 1.00 98.19 195 GLN A N 1
ATOM 1501 C CA . GLN A 1 195 ? -3.020 -6.173 3.398 1.00 98.19 195 GLN A CA 1
ATOM 1502 C C . GLN A 1 195 ? -1.651 -5.646 2.966 1.00 98.19 195 GLN A C 1
ATOM 1504 O O . GLN A 1 195 ? -1.039 -4.822 3.643 1.00 98.19 195 GLN A O 1
ATOM 1509 N N . VAL A 1 196 ? -1.165 -6.089 1.811 1.00 98.56 196 VAL A N 1
ATOM 1510 C CA . VAL A 1 196 ? -0.003 -5.506 1.137 1.00 98.56 196 VAL A CA 1
ATOM 1511 C C . VAL A 1 196 ? -0.486 -4.403 0.206 1.00 98.56 196 VAL A C 1
ATOM 1513 O O . VAL A 1 196 ? -1.320 -4.646 -0.660 1.00 98.56 196 VAL A O 1
ATOM 1516 N N . VAL A 1 197 ? 0.066 -3.203 0.352 1.00 98.69 197 VAL A N 1
ATOM 1517 C CA . VAL A 1 197 ? -0.252 -2.037 -0.477 1.00 98.69 197 VAL A CA 1
ATOM 1518 C C . VAL A 1 197 ? 0.970 -1.647 -1.302 1.00 98.69 197 VAL A C 1
ATOM 1520 O O . VAL A 1 197 ? 2.043 -1.391 -0.749 1.00 98.69 197 VAL A O 1
ATOM 1523 N N . SER A 1 198 ? 0.821 -1.580 -2.627 1.00 98.44 198 SER A N 1
ATOM 1524 C CA . SER A 1 198 ? 1.910 -1.226 -3.548 1.00 98.44 198 SER A CA 1
ATOM 1525 C C . SER A 1 198 ? 1.467 -0.285 -4.668 1.00 98.44 198 SER A C 1
ATOM 1527 O O . SER A 1 198 ? 0.286 -0.155 -4.983 1.00 98.44 198 SER A O 1
ATOM 1529 N N . LEU A 1 199 ? 2.420 0.402 -5.297 1.00 98.44 199 LEU A N 1
ATOM 1530 C CA . LEU A 1 199 ? 2.135 1.210 -6.485 1.00 98.44 199 LEU A CA 1
ATOM 1531 C C . LEU A 1 199 ? 2.229 0.380 -7.761 1.00 98.44 199 LEU A C 1
ATOM 1533 O O . LEU A 1 199 ? 1.490 0.603 -8.717 1.00 98.44 199 LEU A O 1
ATOM 1537 N N . VAL A 1 200 ? 3.156 -0.569 -7.787 1.00 97.94 200 VAL A N 1
ATOM 1538 C CA . VAL A 1 200 ? 3.358 -1.421 -8.947 1.00 97.94 200 VAL A CA 1
ATOM 1539 C C . VAL A 1 200 ? 3.815 -2.810 -8.516 1.00 97.94 200 VAL A C 1
ATOM 1541 O O . VAL A 1 200 ? 4.606 -2.966 -7.584 1.00 97.94 200 VAL A O 1
ATOM 1544 N N . THR A 1 201 ? 3.311 -3.824 -9.210 1.00 97.38 201 THR A N 1
ATOM 1545 C CA . THR A 1 201 ? 3.775 -5.211 -9.110 1.00 97.38 201 THR A CA 1
ATOM 1546 C C . THR A 1 201 ? 3.828 -5.868 -10.493 1.00 97.38 201 THR A C 1
ATOM 1548 O O . THR A 1 201 ? 3.534 -5.230 -11.505 1.00 97.38 201 THR A O 1
ATOM 1551 N N . CYS A 1 202 ? 4.230 -7.135 -10.560 1.00 95.31 202 CYS A N 1
ATOM 1552 C CA . CYS A 1 202 ? 4.304 -7.924 -11.789 1.00 95.31 202 CYS A CA 1
ATOM 1553 C C . CYS A 1 202 ? 4.095 -9.428 -11.497 1.00 95.31 202 CYS A C 1
ATOM 1555 O O . CYS A 1 202 ? 4.140 -9.832 -10.327 1.00 95.31 202 CYS A O 1
ATOM 1557 N N . PRO A 1 203 ? 3.939 -10.289 -12.528 1.00 92.94 203 PRO A N 1
ATOM 1558 C CA . PRO A 1 203 ? 3.719 -11.729 -12.347 1.00 92.94 203 PRO A CA 1
ATOM 1559 C C . PRO A 1 203 ? 4.754 -12.433 -11.475 1.00 92.94 203 PRO A C 1
ATOM 1561 O O . PRO A 1 203 ? 4.413 -13.308 -10.683 1.00 92.94 203 PRO A O 1
ATOM 1564 N N . ALA A 1 204 ? 6.024 -12.030 -11.572 1.00 90.62 204 ALA A N 1
ATOM 1565 C CA . ALA A 1 204 ? 7.104 -12.668 -10.826 1.00 90.62 204 ALA A CA 1
ATOM 1566 C C . ALA A 1 204 ? 6.906 -12.586 -9.299 1.00 90.62 204 ALA A C 1
ATOM 1568 O O . ALA A 1 204 ? 7.283 -13.519 -8.588 1.00 90.62 204 ALA A O 1
ATOM 1569 N N . ALA A 1 205 ? 6.302 -11.499 -8.806 1.00 93.75 205 ALA A N 1
ATOM 1570 C CA . ALA A 1 205 ? 6.012 -11.298 -7.390 1.00 93.75 205 ALA A CA 1
ATOM 1571 C C . ALA A 1 205 ? 4.592 -11.746 -7.025 1.00 93.75 205 ALA A C 1
ATOM 1573 O O . ALA A 1 205 ? 4.418 -12.549 -6.105 1.00 93.75 205 ALA A O 1
ATOM 1574 N N . ALA A 1 206 ? 3.586 -11.257 -7.755 1.00 93.56 206 ALA A N 1
ATOM 1575 C CA . ALA A 1 206 ? 2.183 -11.441 -7.404 1.00 93.56 206 ALA A CA 1
ATOM 1576 C C . ALA A 1 206 ? 1.739 -12.911 -7.474 1.00 93.56 206 ALA A C 1
ATOM 1578 O O . ALA A 1 206 ? 1.072 -13.388 -6.557 1.00 93.56 206 ALA A O 1
ATOM 1579 N N . ASP A 1 207 ? 2.158 -13.665 -8.493 1.00 91.75 207 ASP A N 1
ATOM 1580 C CA . ASP A 1 207 ? 1.725 -15.060 -8.657 1.00 91.75 207 ASP A CA 1
ATOM 1581 C C . ASP A 1 207 ? 2.299 -15.951 -7.542 1.00 91.75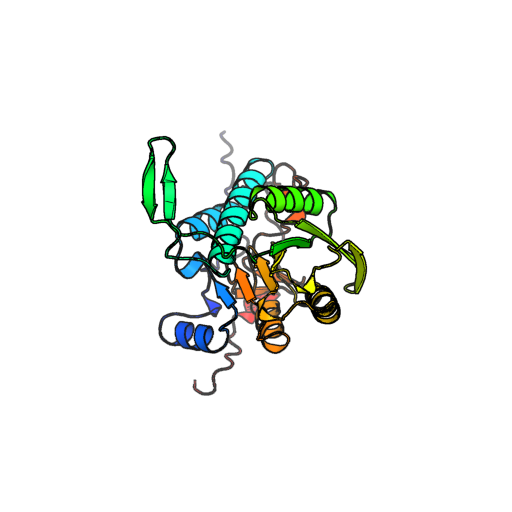 207 ASP A C 1
ATOM 1583 O O . ASP A 1 207 ? 1.627 -16.843 -7.016 1.00 91.75 207 ASP A O 1
ATOM 1587 N N . GLN A 1 208 ? 3.550 -15.696 -7.135 1.00 93.06 208 GLN A N 1
ATOM 1588 C CA . GLN A 1 208 ? 4.165 -16.387 -5.999 1.00 93.06 208 GLN A CA 1
ATOM 1589 C C . GLN A 1 208 ? 3.498 -16.000 -4.680 1.00 93.06 208 GLN A C 1
ATOM 1591 O O . GLN A 1 208 ? 3.219 -16.880 -3.864 1.00 93.06 208 GLN A O 1
ATOM 1596 N N . PHE A 1 209 ? 3.222 -14.709 -4.492 1.00 95.75 209 PHE A N 1
ATOM 1597 C CA . PHE A 1 209 ? 2.509 -14.195 -3.330 1.00 95.75 209 PHE A CA 1
ATOM 1598 C C . PHE A 1 209 ? 1.151 -14.887 -3.164 1.00 95.75 209 PHE A C 1
ATOM 1600 O O . PHE A 1 209 ? 0.916 -15.488 -2.120 1.00 95.75 209 PHE A O 1
ATOM 1607 N N . CYS A 1 210 ? 0.322 -14.930 -4.211 1.00 93.81 210 CYS A N 1
ATOM 1608 C CA . CYS A 1 210 ? -1.002 -15.562 -4.156 1.00 93.81 210 CYS A CA 1
ATOM 1609 C C . CYS A 1 210 ? -0.925 -17.063 -3.888 1.00 93.81 210 CYS A C 1
ATOM 1611 O O . CYS A 1 210 ? -1.754 -17.626 -3.179 1.00 93.81 210 CYS A O 1
ATOM 1613 N N . LYS A 1 211 ? 0.095 -17.731 -4.435 1.00 94.06 211 LYS A N 1
ATOM 1614 C CA . LYS A 1 211 ? 0.305 -19.160 -4.202 1.00 94.06 211 LYS A CA 1
ATOM 1615 C C . LYS A 1 211 ? 0.689 -19.469 -2.752 1.00 94.06 211 LYS A C 1
ATOM 1617 O O . LYS A 1 211 ? 0.338 -20.535 -2.252 1.00 94.06 211 LYS A O 1
ATOM 1622 N N . VAL A 1 212 ? 1.477 -18.602 -2.115 1.00 96.62 212 VAL A N 1
ATOM 1623 C CA . VAL A 1 212 ? 2.016 -18.836 -0.765 1.00 96.62 212 VAL A CA 1
ATOM 1624 C C . VAL A 1 212 ? 1.095 -18.284 0.323 1.00 96.62 212 VAL A C 1
ATOM 1626 O O . VAL A 1 212 ? 1.000 -18.897 1.384 1.00 96.62 212 VAL A O 1
ATOM 1629 N N . PHE A 1 213 ? 0.414 -17.170 0.060 1.00 97.00 213 PHE A N 1
ATOM 1630 C CA . PHE A 1 213 ? -0.485 -16.482 0.984 1.00 97.00 213 PHE A CA 1
ATOM 1631 C C . PHE A 1 213 ? -1.825 -16.154 0.298 1.00 97.00 213 PHE A C 1
ATOM 1633 O O . PHE A 1 213 ? -2.107 -14.988 0.031 1.00 97.00 213 PHE A O 1
ATOM 1640 N N . PRO A 1 214 ? -2.650 -17.170 -0.014 1.00 96.44 214 PRO A N 1
ATOM 1641 C CA . PRO A 1 214 ? -3.908 -16.974 -0.742 1.00 96.44 214 PRO A CA 1
ATOM 1642 C C . PRO A 1 214 ? -4.946 -16.150 0.030 1.00 96.44 214 PRO A C 1
ATOM 1644 O O . PRO A 1 214 ? -5.836 -15.579 -0.589 1.00 96.44 214 PRO A O 1
ATOM 1647 N N . ASP A 1 215 ? -4.818 -16.091 1.357 1.00 97.12 215 ASP A N 1
ATOM 1648 C CA . ASP A 1 215 ? -5.741 -15.383 2.246 1.00 97.12 215 ASP A CA 1
ATOM 1649 C C . ASP A 1 215 ? -5.219 -13.992 2.656 1.00 97.12 215 ASP A C 1
ATOM 1651 O O . ASP A 1 215 ? -5.914 -13.272 3.353 1.00 97.12 215 ASP A O 1
ATOM 1655 N N . VAL A 1 216 ? -4.010 -13.600 2.225 1.00 98.06 216 VAL A N 1
ATOM 1656 C CA . VAL A 1 216 ? -3.461 -12.250 2.446 1.00 98.06 216 VAL A CA 1
ATOM 1657 C C . VAL A 1 216 ? -3.768 -11.392 1.228 1.00 98.06 216 VAL A C 1
ATOM 1659 O O . VAL A 1 216 ? -3.502 -11.806 0.097 1.00 98.06 216 VAL A O 1
ATOM 1662 N N . ASN A 1 217 ? -4.271 -10.183 1.447 1.00 97.88 217 ASN A N 1
ATOM 1663 C CA . ASN A 1 217 ? -4.699 -9.299 0.369 1.00 97.88 217 ASN A CA 1
ATOM 1664 C C . ASN A 1 217 ? -3.531 -8.479 -0.198 1.00 97.88 217 ASN A C 1
ATOM 1666 O O . ASN A 1 217 ? -2.636 -8.054 0.530 1.00 97.88 217 ASN A O 1
ATOM 1670 N N . LEU A 1 218 ? -3.549 -8.228 -1.505 1.00 98.12 218 LEU A N 1
ATOM 1671 C CA . LEU A 1 218 ? -2.655 -7.321 -2.218 1.00 98.12 218 LEU A CA 1
ATOM 1672 C C . LEU A 1 218 ? -3.496 -6.282 -2.957 1.00 98.12 218 LEU A C 1
ATOM 1674 O O . LEU A 1 218 ? -4.226 -6.616 -3.886 1.00 98.12 218 LEU A O 1
ATOM 1678 N N . VAL A 1 219 ? -3.338 -5.018 -2.588 1.00 98.44 219 VAL A N 1
ATOM 1679 C CA . VAL A 1 219 ? -3.940 -3.876 -3.276 1.00 98.44 219 VAL A CA 1
ATOM 1680 C C . VAL A 1 219 ? -2.826 -3.109 -3.970 1.00 98.44 219 VAL A C 1
ATOM 1682 O O . VAL A 1 219 ? -1.892 -2.620 -3.330 1.00 98.44 219 VAL A O 1
ATOM 1685 N N . THR A 1 220 ? -2.888 -3.023 -5.296 1.00 98.31 220 THR A N 1
ATOM 1686 C CA . THR A 1 220 ? -1.853 -2.362 -6.092 1.00 98.31 220 THR A CA 1
ATOM 1687 C C . THR A 1 220 ? -2.440 -1.345 -7.058 1.00 98.31 220 THR A C 1
ATOM 1689 O O . THR A 1 220 ? -3.507 -1.562 -7.635 1.00 98.31 220 THR A O 1
ATOM 1692 N N . ALA A 1 221 ? -1.743 -0.226 -7.275 1.00 98.38 221 ALA A N 1
ATOM 1693 C CA . ALA A 1 221 ? -2.158 0.712 -8.315 1.00 98.38 221 ALA A CA 1
ATOM 1694 C C . ALA A 1 221 ? -2.060 0.090 -9.713 1.00 98.38 221 ALA A C 1
ATOM 1696 O O . ALA A 1 221 ? -2.981 0.277 -10.498 1.00 98.38 221 ALA A O 1
ATOM 1697 N N . SER A 1 222 ? -0.986 -0.643 -10.020 1.00 97.94 222 SER A N 1
ATOM 1698 C CA . SER A 1 222 ? -0.690 -1.124 -11.375 1.00 97.94 222 SER A CA 1
ATOM 1699 C C . SER A 1 222 ? -0.102 -2.531 -11.375 1.00 97.94 222 SER A C 1
ATOM 1701 O O . SER A 1 222 ? 0.714 -2.885 -10.522 1.00 97.94 222 SER A O 1
ATOM 1703 N N . TYR A 1 223 ? -0.451 -3.310 -12.398 1.00 96.62 223 TYR A N 1
ATOM 1704 C CA . TYR A 1 223 ? 0.098 -4.644 -12.629 1.00 96.62 223 TYR A CA 1
ATOM 1705 C C . TYR A 1 223 ? 0.804 -4.695 -13.988 1.00 96.62 223 TYR A C 1
ATOM 1707 O O . TYR A 1 223 ? 0.172 -4.657 -15.049 1.00 96.62 223 TYR A O 1
ATOM 1715 N N . ASP A 1 224 ? 2.128 -4.791 -13.946 1.00 96.00 224 ASP A N 1
ATOM 1716 C CA . ASP A 1 224 ? 3.008 -4.621 -15.099 1.00 96.00 224 ASP A CA 1
ATOM 1717 C C . ASP A 1 224 ? 3.442 -5.950 -15.719 1.00 96.00 224 ASP A C 1
ATOM 1719 O O . ASP A 1 224 ? 3.287 -7.027 -15.148 1.00 96.00 224 ASP A O 1
ATOM 1723 N N . ALA A 1 225 ? 3.991 -5.873 -16.931 1.00 92.88 225 ALA A N 1
ATOM 1724 C CA . ALA A 1 225 ? 4.166 -7.026 -17.801 1.00 92.88 225 ALA A CA 1
ATOM 1725 C C . ALA A 1 225 ? 5.159 -8.071 -17.270 1.00 92.88 225 ALA A C 1
ATOM 1727 O O . ALA A 1 225 ? 4.927 -9.270 -17.432 1.00 92.88 225 ALA A O 1
ATOM 1728 N N . ALA A 1 226 ? 6.288 -7.636 -16.703 1.00 91.19 226 ALA A N 1
ATOM 1729 C CA . ALA A 1 226 ? 7.383 -8.534 -16.341 1.00 91.19 226 ALA A CA 1
ATOM 1730 C C . ALA A 1 226 ? 8.357 -7.914 -15.328 1.00 91.19 226 ALA A C 1
ATOM 1732 O O . ALA A 1 226 ? 8.224 -6.759 -14.930 1.00 91.19 226 ALA A O 1
ATOM 1733 N N . SER A 1 227 ? 9.372 -8.699 -14.966 1.00 90.31 227 SER A N 1
ATOM 1734 C CA . SER A 1 227 ? 10.612 -8.237 -14.347 1.00 90.31 227 SER A CA 1
ATOM 1735 C C . SER A 1 227 ? 11.783 -8.496 -15.306 1.00 90.31 227 SER A C 1
ATOM 1737 O O . SER A 1 227 ? 11.758 -9.483 -16.049 1.00 90.31 227 SER A O 1
ATOM 1739 N N . ASP A 1 228 ? 12.771 -7.602 -15.358 1.00 88.44 228 ASP A N 1
ATOM 1740 C CA . ASP A 1 228 ? 13.982 -7.777 -16.167 1.00 88.44 228 ASP A CA 1
ATOM 1741 C C . ASP A 1 228 ? 15.052 -8.638 -15.464 1.00 88.44 228 ASP A C 1
ATOM 1743 O O . ASP A 1 228 ? 14.850 -9.140 -14.359 1.00 88.44 228 ASP A O 1
ATOM 1747 N N . SER A 1 229 ? 16.214 -8.839 -16.099 1.00 86.81 229 SER A N 1
ATOM 1748 C CA . SER A 1 229 ? 17.295 -9.661 -15.524 1.00 86.81 229 SER A CA 1
ATOM 1749 C C . SER A 1 229 ? 17.911 -9.083 -14.245 1.00 86.81 229 SER A C 1
ATOM 1751 O O . SER A 1 229 ? 18.597 -9.801 -13.517 1.00 86.81 229 SER A O 1
ATOM 1753 N N . GLN A 1 230 ? 17.671 -7.799 -13.969 1.00 85.12 230 GLN A N 1
ATOM 1754 C CA . GLN A 1 230 ? 18.116 -7.106 -12.764 1.00 85.12 230 GLN A CA 1
ATOM 1755 C C . GLN A 1 230 ? 17.032 -7.098 -11.678 1.00 85.12 230 GLN A C 1
ATOM 1757 O O . GLN A 1 230 ? 17.233 -6.493 -10.627 1.00 85.12 230 GLN A O 1
ATOM 1762 N N . GLY A 1 231 ? 15.895 -7.760 -11.912 1.00 86.56 231 GLY A N 1
ATOM 1763 C CA . GLY A 1 231 ? 14.790 -7.827 -10.964 1.00 86.56 231 GLY A CA 1
ATOM 1764 C C . GLY A 1 231 ? 13.903 -6.581 -10.953 1.00 86.56 231 GLY A C 1
ATOM 1765 O O . GLY A 1 231 ? 13.119 -6.422 -10.020 1.00 86.56 231 GLY A O 1
ATOM 1766 N N . ARG A 1 232 ? 14.002 -5.696 -11.954 1.00 91.00 232 ARG A N 1
ATOM 1767 C CA . ARG A 1 232 ? 13.206 -4.459 -12.029 1.00 91.00 232 ARG A CA 1
ATOM 1768 C C . ARG A 1 232 ? 11.915 -4.697 -12.799 1.00 91.00 232 ARG A C 1
ATOM 1770 O O . ARG A 1 232 ? 11.939 -5.323 -13.857 1.00 91.00 232 ARG A O 1
ATOM 1777 N N . ILE A 1 233 ? 10.803 -4.147 -12.317 1.00 94.38 233 ILE A N 1
ATOM 1778 C CA . ILE A 1 233 ? 9.515 -4.228 -13.017 1.00 94.38 233 ILE A CA 1
ATOM 1779 C C . ILE A 1 233 ? 9.573 -3.471 -14.350 1.00 94.38 233 ILE A C 1
ATOM 1781 O O . ILE A 1 233 ? 10.129 -2.376 -14.432 1.00 94.38 233 ILE A O 1
ATOM 1785 N N . VAL A 1 234 ? 8.956 -4.042 -15.387 1.00 93.12 234 VAL A N 1
ATOM 1786 C CA . VAL A 1 234 ? 8.870 -3.464 -16.732 1.00 93.12 234 VAL A CA 1
ATOM 1787 C C . VAL A 1 234 ? 7.405 -3.349 -17.169 1.00 93.12 234 VAL A C 1
ATOM 1789 O O . VAL A 1 234 ? 6.714 -4.372 -17.200 1.00 93.12 234 VAL A O 1
ATOM 1792 N N . PRO A 1 235 ? 6.932 -2.150 -17.570 1.00 93.75 235 PRO A N 1
ATOM 1793 C CA . PRO A 1 235 ? 7.682 -0.887 -17.705 1.00 93.75 235 PRO A CA 1
ATOM 1794 C C . PRO A 1 235 ? 8.094 -0.215 -16.378 1.00 93.75 235 PRO A C 1
ATOM 1796 O O . PRO A 1 235 ? 9.055 0.551 -16.375 1.00 93.75 235 PRO A O 1
ATOM 1799 N N . GLY A 1 236 ? 7.416 -0.517 -15.268 1.00 94.12 236 GLY A N 1
ATOM 1800 C CA . GLY A 1 236 ? 7.781 -0.087 -13.915 1.00 94.12 236 GLY A CA 1
ATOM 1801 C C . GLY A 1 236 ? 7.810 1.429 -13.697 1.00 94.12 236 GLY A C 1
ATOM 1802 O O . GLY A 1 236 ? 7.265 2.206 -14.482 1.00 94.12 236 GLY A O 1
ATOM 1803 N N . ILE A 1 237 ? 8.440 1.843 -12.594 1.00 94.38 237 ILE A N 1
ATOM 1804 C CA . ILE A 1 237 ? 8.619 3.253 -12.188 1.00 94.38 237 ILE A CA 1
ATOM 1805 C C . ILE A 1 237 ? 10.092 3.607 -11.905 1.00 94.38 237 ILE A C 1
ATOM 1807 O O . ILE A 1 237 ? 10.389 4.666 -11.349 1.00 94.38 237 ILE A O 1
ATOM 1811 N N . GLY A 1 238 ? 11.032 2.740 -12.292 1.00 91.88 238 GLY A N 1
ATOM 1812 C CA . GLY A 1 238 ? 12.449 2.874 -11.937 1.00 91.88 238 GLY A CA 1
ATOM 1813 C C . GLY A 1 238 ? 12.708 2.637 -10.444 1.00 91.88 238 GLY A C 1
ATOM 1814 O O . GLY A 1 238 ? 11.900 2.015 -9.766 1.00 91.88 238 GLY A O 1
ATOM 1815 N N . ASN A 1 239 ? 13.838 3.131 -9.925 1.00 92.44 239 ASN A N 1
ATOM 1816 C CA . ASN A 1 239 ? 14.161 3.020 -8.500 1.00 92.44 239 ASN A CA 1
ATOM 1817 C C . ASN A 1 239 ? 13.293 3.996 -7.689 1.00 92.44 239 ASN A C 1
ATOM 1819 O O . ASN A 1 239 ? 13.595 5.190 -7.617 1.00 92.44 239 ASN A O 1
ATOM 1823 N N . PHE A 1 240 ? 12.211 3.489 -7.096 1.00 94.94 240 PHE A N 1
ATOM 1824 C CA . PHE A 1 240 ? 11.279 4.310 -6.326 1.00 94.94 240 PHE A CA 1
ATOM 1825 C C . PHE A 1 240 ? 11.974 5.057 -5.185 1.00 94.94 240 PHE A C 1
ATOM 1827 O O . PHE A 1 240 ? 11.793 6.265 -5.060 1.00 94.94 240 PHE A O 1
ATOM 1834 N N . GLU A 1 241 ? 12.784 4.370 -4.376 1.00 93.88 241 GLU A N 1
ATOM 1835 C CA . GLU A 1 241 ? 13.383 4.958 -3.174 1.00 93.88 241 GLU A CA 1
ATOM 1836 C C . GLU A 1 241 ? 14.314 6.125 -3.526 1.00 93.88 241 GLU A C 1
ATOM 1838 O O . GLU A 1 241 ? 14.195 7.202 -2.940 1.00 93.88 241 GLU A O 1
ATOM 1843 N N . ALA A 1 242 ? 15.159 5.969 -4.554 1.00 91.69 242 ALA A N 1
ATOM 1844 C CA . ALA A 1 242 ? 16.054 7.027 -5.031 1.00 91.69 242 ALA A CA 1
ATOM 1845 C C . ALA A 1 242 ? 15.290 8.270 -5.524 1.00 91.69 242 ALA A C 1
ATOM 1847 O O . ALA A 1 242 ? 15.636 9.406 -5.168 1.00 91.69 242 ALA A O 1
ATOM 1848 N N . ARG A 1 243 ? 14.209 8.061 -6.285 1.00 92.88 243 ARG A N 1
ATOM 1849 C CA . ARG A 1 243 ? 13.345 9.137 -6.795 1.00 92.88 243 ARG A CA 1
ATOM 1850 C C . ARG A 1 243 ? 12.546 9.808 -5.683 1.00 92.88 243 ARG A C 1
ATOM 1852 O O . ARG A 1 243 ? 12.371 11.027 -5.697 1.00 92.88 243 ARG A O 1
ATOM 1859 N N . TYR A 1 244 ? 12.083 9.022 -4.714 1.00 94.50 244 TYR A N 1
ATOM 1860 C CA . TYR A 1 244 ? 11.236 9.470 -3.614 1.00 94.50 244 TYR A CA 1
ATOM 1861 C C . TYR A 1 244 ? 12.016 10.224 -2.538 1.00 94.50 244 TYR A C 1
ATOM 1863 O O . TYR A 1 244 ? 11.495 11.175 -1.963 1.00 94.50 244 TYR A O 1
ATOM 1871 N N . VAL A 1 245 ? 13.278 9.872 -2.280 1.00 90.81 245 VAL A N 1
ATOM 1872 C CA . VAL A 1 245 ? 14.119 10.640 -1.346 1.00 90.81 245 VAL A CA 1
ATOM 1873 C C . VAL A 1 245 ? 14.762 11.875 -1.984 1.00 90.81 245 VAL A C 1
ATOM 1875 O O . VAL A 1 245 ? 15.189 12.781 -1.266 1.00 90.81 245 VAL A O 1
ATOM 1878 N N . GLY A 1 246 ? 14.730 11.970 -3.319 1.00 79.06 246 GLY A N 1
ATOM 1879 C CA . GLY A 1 246 ? 15.268 13.094 -4.088 1.00 79.06 246 GLY A CA 1
ATOM 1880 C C . GLY A 1 246 ? 16.764 12.974 -4.395 1.00 79.06 246 GLY A C 1
ATOM 1881 O O . GLY A 1 246 ? 17.416 13.995 -4.608 1.00 79.06 246 GLY A O 1
ATOM 1882 N N . ASN A 1 247 ? 17.302 11.750 -4.398 1.00 67.62 247 ASN A N 1
ATOM 1883 C CA . ASN A 1 247 ? 18.707 11.473 -4.718 1.00 67.62 247 ASN A CA 1
ATOM 1884 C C . ASN A 1 247 ? 18.976 11.427 -6.228 1.00 67.62 247 ASN A C 1
ATOM 1886 O O . ASN A 1 247 ? 20.122 11.596 -6.646 1.00 67.62 247 ASN A O 1
ATOM 1890 N N . ASP A 1 248 ? 17.936 11.265 -7.046 1.00 59.69 248 ASP A N 1
ATOM 1891 C CA . ASP A 1 248 ? 18.036 11.515 -8.479 1.00 59.69 248 ASP A CA 1
ATOM 1892 C C . ASP A 1 248 ? 18.071 13.033 -8.696 1.00 59.69 248 ASP A C 1
ATOM 1894 O O . ASP A 1 248 ? 17.057 13.729 -8.580 1.00 59.69 248 ASP A O 1
ATOM 1898 N N . GLY A 1 249 ? 19.277 13.557 -8.940 1.00 48.81 249 GLY A N 1
ATOM 1899 C CA . GLY A 1 249 ? 19.512 14.950 -9.323 1.00 48.81 249 GLY A CA 1
ATOM 1900 C C . GLY A 1 249 ? 18.773 15.341 -10.615 1.00 48.81 249 GLY A C 1
ATOM 1901 O O . GLY A 1 249 ? 17.967 14.566 -11.133 1.00 48.81 249 GLY A O 1
ATOM 1902 N N . PRO A 1 250 ? 19.012 16.545 -11.176 1.00 45.56 250 PRO A N 1
ATOM 1903 C CA . PRO A 1 250 ? 18.485 16.874 -12.494 1.00 45.56 250 PRO A CA 1
ATOM 1904 C C . PRO A 1 250 ? 18.898 15.767 -13.461 1.00 45.56 250 PRO A C 1
ATOM 1906 O O . PRO A 1 250 ? 20.077 15.456 -13.620 1.00 45.56 250 PRO A O 1
ATOM 1909 N N . VAL A 1 251 ? 17.871 15.133 -14.003 1.00 52.50 251 VAL A N 1
ATOM 1910 C CA . VAL A 1 251 ? 17.931 13.959 -14.852 1.00 52.50 251 VAL A CA 1
ATOM 1911 C C . VAL A 1 251 ? 18.932 14.222 -15.980 1.00 52.50 251 VAL A C 1
ATOM 1913 O O . VAL A 1 251 ? 18.828 15.246 -16.655 1.00 52.50 251 VAL A O 1
ATOM 1916 N N . SER A 1 252 ? 19.938 13.357 -16.145 1.00 48.50 252 SER A N 1
ATOM 1917 C CA . SER A 1 252 ? 20.844 13.441 -17.293 1.00 48.50 252 SER A CA 1
ATOM 1918 C C . SER A 1 252 ? 20.036 13.387 -18.589 1.00 48.50 252 SER A C 1
ATOM 1920 O O . SER A 1 252 ? 19.069 12.636 -18.671 1.00 48.50 252 SER A O 1
ATOM 1922 N N . ASP A 1 253 ? 20.455 14.118 -19.625 1.00 49.78 253 ASP A N 1
ATOM 1923 C CA . ASP A 1 253 ? 19.798 14.060 -20.944 1.00 49.78 253 ASP A CA 1
ATOM 1924 C C . ASP A 1 253 ? 19.853 12.647 -21.575 1.00 49.78 253 ASP A C 1
ATOM 1926 O O . ASP A 1 253 ? 19.147 12.364 -22.544 1.00 49.78 253 ASP A O 1
ATOM 1930 N N . GLU A 1 254 ? 20.680 11.746 -21.030 1.00 46.88 254 GLU A N 1
ATOM 1931 C CA . GLU A 1 254 ? 20.771 10.351 -21.449 1.00 46.88 254 GLU A CA 1
ATOM 1932 C C . GLU A 1 254 ? 19.839 9.439 -20.625 1.00 46.88 254 GLU A C 1
ATOM 1934 O O . GLU A 1 254 ? 19.993 9.350 -19.403 1.00 46.88 254 GLU A O 1
ATOM 1939 N N . PRO A 1 255 ? 18.901 8.721 -21.276 1.00 55.28 255 PRO A N 1
ATOM 1940 C CA . PRO A 1 255 ? 18.046 7.744 -20.612 1.00 55.28 255 PRO A CA 1
ATOM 1941 C C . PRO A 1 255 ? 18.849 6.520 -20.127 1.00 55.28 255 PRO A C 1
ATOM 1943 O O . PRO A 1 255 ? 19.865 6.166 -20.734 1.00 55.28 255 PRO A O 1
ATOM 1946 N N . PRO A 1 256 ? 18.388 5.828 -19.066 1.00 57.69 256 PRO A N 1
ATOM 1947 C CA . PRO A 1 256 ? 19.070 4.656 -18.518 1.00 57.69 256 PRO A CA 1
ATOM 1948 C C . PRO A 1 256 ? 19.210 3.533 -19.554 1.00 57.69 256 PRO A C 1
ATOM 1950 O O . PRO A 1 256 ? 18.296 3.298 -20.342 1.00 57.69 256 PRO A O 1
ATOM 1953 N N . SER A 1 257 ? 20.346 2.824 -19.538 1.00 54.38 257 SER A N 1
ATOM 1954 C CA . SER A 1 257 ? 20.600 1.686 -20.429 1.00 54.38 257 SER A CA 1
ATOM 1955 C C . SER A 1 257 ? 19.660 0.512 -20.129 1.00 54.38 257 SER A C 1
ATOM 1957 O O . SER A 1 257 ? 19.520 0.080 -18.980 1.00 54.38 257 SER A O 1
ATOM 1959 N N . VAL A 1 258 ? 19.000 -0.011 -21.165 1.00 57.22 258 VAL A N 1
ATOM 1960 C CA . VAL A 1 258 ? 18.032 -1.110 -21.029 1.00 57.22 258 VAL A CA 1
ATOM 1961 C C . VAL A 1 258 ? 18.630 -2.458 -21.453 1.00 57.22 258 VAL A C 1
ATOM 1963 O O . VAL A 1 258 ? 19.376 -2.543 -22.425 1.00 57.22 258 VAL A O 1
ATOM 1966 N N . ASP A 1 259 ? 18.267 -3.532 -20.744 1.00 58.78 259 ASP A N 1
ATOM 1967 C CA . ASP A 1 259 ? 18.651 -4.904 -21.087 1.00 58.78 259 ASP A CA 1
ATOM 1968 C C . ASP A 1 259 ? 17.885 -5.420 -22.336 1.00 58.78 259 ASP A C 1
ATOM 1970 O O . ASP A 1 259 ? 16.643 -5.392 -22.355 1.00 58.78 259 ASP A O 1
ATOM 1974 N N . PRO A 1 260 ? 18.580 -5.895 -23.391 1.00 53.84 260 PRO A N 1
ATOM 1975 C CA . PRO A 1 260 ? 17.956 -6.507 -24.567 1.00 53.84 260 PRO A CA 1
ATOM 1976 C C . PRO A 1 260 ? 17.229 -7.837 -24.280 1.00 53.84 260 PRO A C 1
ATOM 1978 O O . PRO A 1 260 ? 16.316 -8.198 -25.025 1.00 53.84 260 PRO A O 1
ATOM 1981 N N . ALA A 1 261 ? 17.551 -8.558 -23.198 1.00 56.72 261 ALA A N 1
ATOM 1982 C CA . ALA A 1 261 ? 16.914 -9.842 -22.873 1.00 56.72 261 ALA A CA 1
ATOM 1983 C C . ALA A 1 261 ? 15.408 -9.718 -22.562 1.00 56.72 261 ALA A C 1
ATOM 1985 O O . ALA A 1 261 ? 14.641 -10.649 -22.821 1.00 56.72 261 ALA A O 1
ATOM 1986 N N . THR A 1 262 ? 14.955 -8.556 -22.078 1.00 54.62 262 THR A N 1
ATOM 1987 C CA . THR A 1 262 ? 13.534 -8.307 -21.786 1.00 54.62 262 THR A CA 1
ATOM 1988 C C . THR A 1 262 ? 12.663 -8.270 -23.050 1.00 54.62 262 THR A C 1
ATOM 1990 O O . THR A 1 262 ? 11.461 -8.507 -22.966 1.00 54.62 262 THR A O 1
ATOM 1993 N N . GLU A 1 263 ? 13.229 -7.990 -24.233 1.00 51.28 263 GLU A N 1
ATOM 1994 C CA . GLU A 1 263 ? 12.456 -7.984 -25.489 1.00 51.28 263 GLU A CA 1
ATOM 1995 C C . GLU A 1 263 ? 12.094 -9.402 -25.952 1.00 51.28 263 GLU A C 1
ATOM 1997 O O . GLU A 1 263 ? 10.975 -9.639 -26.417 1.00 51.28 263 GLU A O 1
ATOM 2002 N N . ALA A 1 264 ? 12.995 -10.368 -25.744 1.00 47.03 264 ALA A N 1
ATOM 2003 C CA . ALA A 1 264 ? 12.803 -11.756 -26.162 1.00 47.03 264 ALA A CA 1
ATOM 2004 C C . ALA A 1 264 ? 11.746 -12.501 -25.322 1.00 47.03 264 ALA A C 1
ATOM 2006 O O . ALA A 1 264 ? 11.076 -13.403 -25.826 1.00 47.03 264 ALA A O 1
ATOM 2007 N N . ALA A 1 265 ? 11.547 -12.099 -24.061 1.00 45.75 265 ALA A N 1
ATOM 2008 C CA . ALA A 1 265 ? 10.597 -12.735 -23.142 1.00 45.75 265 ALA A CA 1
ATOM 2009 C C . ALA A 1 265 ? 9.116 -12.445 -23.469 1.00 45.75 265 ALA A C 1
ATOM 2011 O O . ALA A 1 265 ? 8.225 -13.094 -22.926 1.00 45.75 265 ALA A O 1
ATOM 2012 N N . SER A 1 266 ? 8.834 -11.528 -24.404 1.00 45.88 266 SER A N 1
ATOM 2013 C CA . SER A 1 266 ? 7.477 -11.314 -24.936 1.00 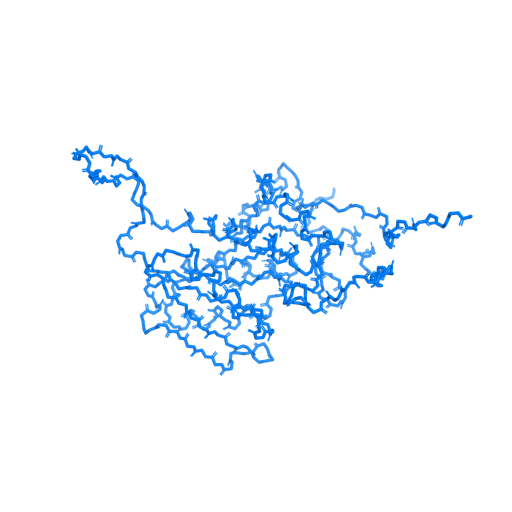45.88 266 SER A CA 1
ATOM 2014 C C . SER A 1 266 ? 6.990 -12.443 -25.859 1.00 45.88 266 SER A C 1
ATOM 2016 O O . SER A 1 266 ? 5.815 -12.482 -26.232 1.00 45.88 266 SER A O 1
ATOM 2018 N N . GLY A 1 267 ? 7.853 -13.419 -26.165 1.00 41.22 267 GLY A N 1
ATOM 2019 C CA . GLY A 1 267 ? 7.467 -14.717 -26.707 1.00 41.22 267 GLY A CA 1
ATOM 2020 C C . GLY A 1 267 ? 6.721 -15.564 -25.675 1.00 41.22 267 GLY A C 1
ATOM 2021 O O . GLY A 1 267 ? 7.259 -16.555 -25.201 1.00 41.22 267 GLY A O 1
ATOM 2022 N N . SER A 1 268 ? 5.495 -15.153 -25.334 1.00 47.59 268 SER A N 1
ATOM 2023 C CA . SER A 1 268 ? 4.402 -15.943 -24.753 1.00 47.59 268 SER A CA 1
ATOM 2024 C C . SER A 1 268 ? 4.771 -17.396 -24.401 1.00 47.59 268 SER A C 1
ATOM 2026 O O . SER A 1 268 ? 4.536 -18.322 -25.184 1.00 47.59 268 SER A O 1
ATOM 2028 N N . SER A 1 269 ? 5.263 -17.632 -23.180 1.00 39.84 269 SER A N 1
ATOM 2029 C CA . SER A 1 269 ? 4.992 -18.904 -22.506 1.00 39.84 269 SER A CA 1
ATOM 2030 C C . SER A 1 269 ? 3.616 -18.785 -21.860 1.00 39.84 269 SER A C 1
ATOM 2032 O O . SER A 1 269 ? 3.459 -18.636 -20.650 1.00 39.84 269 SER A O 1
ATOM 2034 N N . SER A 1 270 ? 2.597 -18.760 -22.711 1.00 45.97 270 SER A N 1
ATOM 2035 C CA . SER A 1 270 ? 1.211 -18.856 -22.289 1.00 45.97 270 SER A CA 1
ATOM 2036 C C . SER A 1 270 ? 1.042 -20.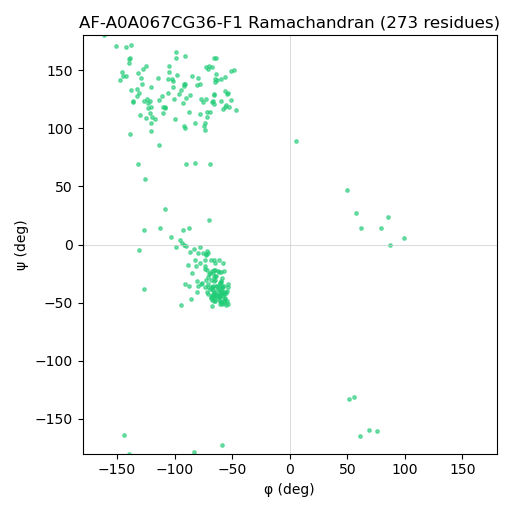142 -21.467 1.00 45.97 270 SER A C 1
ATOM 2038 O O . SER A 1 270 ? 1.226 -21.246 -21.971 1.00 45.97 270 SER A O 1
ATOM 2040 N N . TRP A 1 271 ? 0.652 -19.998 -20.201 1.00 48.66 271 TRP A N 1
ATOM 2041 C CA . TRP A 1 271 ? 0.204 -21.082 -19.314 1.00 48.66 271 TRP A CA 1
ATOM 2042 C C . TRP A 1 271 ? -1.179 -21.643 -19.739 1.00 48.66 271 TRP A C 1
ATOM 2044 O O . TRP A 1 271 ? -1.897 -22.251 -18.954 1.00 48.66 271 TRP A O 1
ATOM 2054 N N . TRP A 1 272 ? -1.591 -21.439 -20.998 1.00 44.75 272 TRP A N 1
ATOM 2055 C CA . TRP A 1 272 ? -2.917 -21.826 -21.483 1.00 44.75 272 TRP A CA 1
ATOM 2056 C C . TRP A 1 272 ? -2.853 -23.192 -22.183 1.00 44.75 272 TRP A C 1
ATOM 2058 O O . TRP A 1 272 ? -2.032 -23.371 -23.083 1.00 44.75 272 TRP A O 1
ATOM 2068 N N . PRO A 1 273 ? -3.730 -24.152 -21.835 1.00 39.31 273 PRO A N 1
ATOM 2069 C CA . PRO A 1 273 ? -3.714 -25.491 -22.428 1.00 39.31 273 PRO A CA 1
ATOM 2070 C C . PRO A 1 273 ? -4.334 -25.560 -23.834 1.00 39.31 273 PRO A C 1
ATOM 2072 O O . PRO A 1 273 ? -4.316 -26.622 -24.450 1.00 39.31 273 PRO A O 1
ATOM 2075 N N . PHE A 1 274 ? -4.859 -24.451 -24.364 1.00 41.97 274 PHE A N 1
ATOM 2076 C CA . PHE A 1 274 ? -5.453 -24.391 -25.697 1.00 41.97 274 PHE A CA 1
ATOM 2077 C C . PHE A 1 274 ? -4.872 -23.201 -26.465 1.00 41.97 274 PHE A C 1
ATOM 2079 O O . PHE A 1 274 ? -5.088 -22.048 -26.089 1.00 41.97 274 PHE A O 1
ATOM 2086 N N . LYS A 1 275 ? -4.087 -23.517 -27.499 1.00 43.50 275 LYS A N 1
ATOM 2087 C CA . LYS A 1 275 ? -3.628 -22.587 -28.535 1.00 43.50 275 LYS A CA 1
ATOM 2088 C C . LYS A 1 275 ? -4.652 -22.502 -29.656 1.00 43.50 275 LYS A C 1
ATOM 2090 O O . LYS A 1 275 ? -5.250 -23.558 -29.962 1.00 43.50 275 LYS A O 1
#

pLDDT: mean 87.67, std 17.36, range [31.45, 98.75]